Protein AF-A0A1T4P911-F1 (afdb_monomer_lite)

Structure (mmCIF, N/CA/C/O backbone):
data_AF-A0A1T4P911-F1
#
_entry.id   AF-A0A1T4P911-F1
#
loop_
_atom_site.group_PDB
_atom_site.id
_atom_site.type_symbol
_atom_site.label_atom_id
_atom_site.label_alt_id
_atom_site.label_comp_id
_atom_site.label_asym_id
_atom_site.label_entity_id
_atom_site.label_seq_id
_atom_site.pdbx_PDB_ins_code
_atom_site.Cartn_x
_atom_site.Cartn_y
_atom_site.Cartn_z
_atom_site.occupancy
_atom_site.B_iso_or_equiv
_atom_site.auth_seq_id
_atom_site.auth_comp_id
_atom_site.auth_asym_id
_atom_site.auth_atom_id
_atom_site.pdbx_PDB_model_num
ATOM 1 N N . MET A 1 1 ? 50.119 -52.108 -38.075 1.00 38.16 1 MET A N 1
ATOM 2 C CA . MET A 1 1 ? 49.302 -51.889 -36.857 1.00 38.16 1 MET A CA 1
ATOM 3 C C . MET A 1 1 ? 47.963 -51.337 -37.334 1.00 38.16 1 MET A C 1
ATOM 5 O O . MET A 1 1 ? 47.999 -50.336 -38.026 1.00 38.16 1 MET A O 1
ATOM 9 N N . ARG A 1 2 ? 46.874 -52.132 -37.335 1.00 28.39 2 ARG A N 1
ATOM 10 C CA . ARG A 1 2 ? 45.843 -52.206 -36.259 1.00 28.39 2 ARG A CA 1
ATOM 11 C C . ARG A 1 2 ? 45.200 -50.819 -36.033 1.00 28.39 2 ARG A C 1
ATOM 13 O O . ARG A 1 2 ? 45.960 -49.926 -35.707 1.00 28.39 2 ARG A O 1
ATOM 20 N N . HIS A 1 3 ? 43.900 -50.518 -36.140 1.00 29.06 3 HIS A N 1
ATOM 21 C CA . HIS A 1 3 ? 42.597 -51.220 -36.201 1.00 29.06 3 HIS A CA 1
ATOM 22 C C . HIS A 1 3 ? 41.537 -50.193 -36.708 1.00 29.06 3 HIS A C 1
ATOM 24 O O . HIS A 1 3 ? 41.735 -49.004 -36.495 1.00 29.06 3 HIS A O 1
ATOM 30 N N . ILE A 1 4 ? 40.565 -50.553 -37.562 1.00 38.41 4 ILE A N 1
ATOM 31 C CA . ILE A 1 4 ? 39.089 -50.653 -37.333 1.00 38.41 4 ILE A CA 1
ATOM 32 C C . ILE A 1 4 ? 38.466 -49.751 -36.233 1.00 38.41 4 ILE A C 1
ATOM 34 O O . ILE A 1 4 ? 38.991 -49.733 -35.129 1.00 38.41 4 ILE A O 1
ATOM 38 N N . PHE A 1 5 ? 37.307 -49.132 -36.565 1.00 32.91 5 PHE A N 1
ATOM 39 C CA . PHE A 1 5 ? 36.109 -48.682 -35.783 1.00 32.91 5 PHE A CA 1
ATOM 40 C C . PHE A 1 5 ? 35.721 -47.232 -36.154 1.00 32.91 5 PHE A C 1
ATOM 42 O O . PHE A 1 5 ? 36.605 -46.415 -36.360 1.00 32.91 5 PHE A O 1
ATOM 49 N N . SER A 1 6 ? 34.474 -46.753 -36.183 1.00 29.30 6 SER A N 1
ATOM 50 C CA . SER A 1 6 ? 33.092 -47.261 -36.268 1.00 29.30 6 SER A CA 1
ATOM 51 C C . SER A 1 6 ? 32.199 -46.011 -36.165 1.00 29.30 6 SER A C 1
ATOM 53 O O . SER A 1 6 ? 32.566 -45.057 -35.485 1.00 29.30 6 SER A O 1
ATOM 55 N N . SER A 1 7 ? 31.030 -46.033 -36.803 1.00 39.75 7 SER A N 1
ATOM 56 C CA . SER A 1 7 ? 29.963 -45.030 -36.713 1.00 39.75 7 SER A CA 1
ATOM 57 C C . SER A 1 7 ? 29.543 -44.643 -35.288 1.00 39.75 7 SER A C 1
ATOM 59 O O . SER A 1 7 ? 29.559 -45.475 -34.381 1.00 39.75 7 SER A O 1
ATOM 61 N N . GLY A 1 8 ? 29.011 -43.423 -35.167 1.00 30.84 8 GLY A N 1
ATOM 62 C CA . GLY A 1 8 ? 28.132 -42.945 -34.092 1.00 30.84 8 GLY A CA 1
ATOM 63 C C . GLY A 1 8 ? 28.415 -41.470 -33.777 1.00 30.84 8 GLY A C 1
ATOM 64 O O . GLY A 1 8 ? 29.566 -41.073 -33.799 1.00 30.84 8 GLY A O 1
ATOM 65 N N . ILE A 1 9 ? 27.475 -40.577 -33.473 1.00 37.81 9 ILE A N 1
ATOM 66 C CA . ILE A 1 9 ? 26.107 -40.742 -32.996 1.00 37.81 9 ILE A CA 1
ATOM 67 C C . ILE A 1 9 ? 25.474 -39.327 -32.973 1.00 37.81 9 ILE A C 1
ATOM 69 O O . ILE A 1 9 ? 26.102 -38.377 -32.525 1.00 37.81 9 ILE A O 1
ATOM 73 N N . ILE A 1 10 ? 24.240 -39.246 -33.476 1.00 38.22 10 ILE A N 1
ATOM 74 C CA . ILE A 1 10 ? 23.075 -38.523 -32.930 1.00 38.22 10 ILE A CA 1
ATOM 75 C C . ILE A 1 10 ? 23.064 -36.980 -32.897 1.00 38.22 10 ILE A C 1
ATOM 77 O O . ILE A 1 10 ? 23.858 -36.296 -32.263 1.00 38.22 10 ILE A O 1
ATOM 81 N N . ALA A 1 11 ? 22.011 -36.483 -33.551 1.00 42.22 11 ALA A N 1
ATOM 82 C CA . ALA A 1 11 ? 21.439 -35.153 -33.483 1.00 42.22 11 ALA A CA 1
ATOM 83 C C . ALA A 1 11 ? 21.238 -34.631 -32.052 1.00 42.22 11 ALA A C 1
ATOM 85 O O . ALA A 1 11 ? 20.727 -35.326 -31.181 1.00 42.22 11 ALA A O 1
ATOM 86 N N . GLY A 1 12 ? 21.524 -33.349 -31.862 1.00 34.78 12 GLY A N 1
ATOM 87 C CA . GLY A 1 12 ? 21.142 -32.606 -30.671 1.00 34.78 12 GLY A CA 1
ATOM 88 C C . GLY A 1 12 ? 20.981 -31.137 -31.018 1.00 34.78 12 GLY A C 1
ATOM 89 O O . GLY A 1 12 ? 21.816 -30.323 -30.643 1.00 34.78 12 GLY A O 1
ATOM 90 N N . LEU A 1 13 ? 19.929 -30.798 -31.771 1.00 39.28 13 LEU A N 1
ATOM 91 C CA . LEU A 1 13 ? 19.433 -29.426 -31.820 1.00 39.28 13 LEU A CA 1
ATOM 92 C C . LEU A 1 13 ? 18.887 -29.133 -30.419 1.00 39.28 13 LEU A C 1
ATOM 94 O O . LEU A 1 13 ? 17.757 -29.494 -30.096 1.00 39.28 13 LEU A O 1
ATOM 98 N N . ALA A 1 14 ? 19.734 -28.575 -29.555 1.00 34.53 14 ALA A N 1
ATOM 99 C CA . ALA A 1 14 ? 19.319 -28.090 -28.254 1.00 34.53 14 ALA A CA 1
ATOM 100 C C . ALA A 1 14 ? 18.420 -26.874 -28.488 1.00 34.53 14 ALA A C 1
ATOM 102 O O . ALA A 1 14 ? 18.883 -25.741 -28.596 1.00 34.53 14 ALA A O 1
ATOM 103 N N . LEU A 1 15 ? 17.118 -27.128 -28.613 1.00 35.69 15 LEU A N 1
ATOM 104 C CA . LEU A 1 15 ? 16.104 -26.116 -28.394 1.00 35.69 15 LEU A CA 1
ATOM 105 C C . LEU A 1 15 ? 16.240 -25.728 -26.913 1.00 35.69 15 LEU A C 1
ATOM 107 O O . LEU A 1 15 ? 15.706 -26.410 -26.040 1.00 35.69 15 LEU A O 1
ATOM 111 N N . LEU A 1 16 ? 17.031 -24.693 -26.610 1.00 35.66 16 LEU A N 1
ATOM 112 C CA . LEU A 1 16 ? 16.980 -24.053 -25.300 1.00 35.66 16 LEU A CA 1
ATOM 113 C C . LEU A 1 16 ? 15.623 -23.358 -25.206 1.00 35.66 16 LEU A C 1
ATOM 115 O O . LEU A 1 16 ? 15.461 -22.184 -25.524 1.00 35.66 16 LEU A O 1
ATOM 119 N N . SER A 1 17 ? 14.615 -24.114 -24.793 1.00 35.62 17 SER A N 1
ATOM 120 C CA . SER A 1 17 ? 13.391 -23.558 -24.250 1.00 35.62 17 SER A CA 1
ATOM 121 C C . SER A 1 17 ? 13.746 -22.910 -22.914 1.00 35.62 17 SER A C 1
ATOM 123 O O . SER A 1 17 ? 13.741 -23.564 -21.871 1.00 35.62 17 SER A O 1
ATOM 125 N N . PHE A 1 18 ? 14.090 -21.623 -22.958 1.00 37.41 18 PHE A N 1
ATOM 126 C CA . PHE A 1 18 ? 14.071 -20.764 -21.784 1.00 37.41 18 PHE A CA 1
ATOM 127 C C . PHE A 1 18 ? 12.611 -20.595 -21.376 1.00 37.41 18 PHE A C 1
ATOM 129 O O . PHE A 1 18 ? 11.913 -19.704 -21.848 1.00 37.41 18 PHE A O 1
ATOM 136 N N . VAL A 1 19 ? 12.128 -21.474 -20.503 1.00 34.94 19 VAL A N 1
ATOM 137 C CA . VAL A 1 19 ? 10.998 -21.119 -19.647 1.00 34.94 19 VAL A CA 1
ATOM 138 C C . VAL A 1 19 ? 11.607 -20.374 -18.469 1.00 34.94 19 VAL A C 1
ATOM 140 O O . VAL A 1 19 ? 11.765 -20.917 -17.379 1.00 34.94 19 VAL A O 1
ATOM 143 N N . THR A 1 20 ? 12.042 -19.137 -18.707 1.00 41.03 20 THR A N 1
ATOM 144 C CA . THR A 1 20 ? 12.203 -18.197 -17.606 1.00 41.03 20 THR A CA 1
ATOM 145 C C . THR A 1 20 ? 10.801 -17.951 -17.074 1.00 41.03 20 THR A C 1
ATOM 147 O O . THR A 1 20 ? 9.903 -17.542 -17.811 1.00 41.03 20 THR A O 1
ATOM 150 N N . ALA A 1 21 ? 10.584 -18.264 -15.798 1.00 36.66 21 ALA A N 1
ATOM 151 C CA . ALA A 1 21 ? 9.431 -17.734 -15.097 1.00 36.66 21 ALA A CA 1
ATOM 152 C C . ALA A 1 21 ? 9.490 -16.214 -15.281 1.00 36.66 21 ALA A C 1
ATOM 154 O O . ALA A 1 21 ? 10.446 -15.578 -14.841 1.00 36.66 21 ALA A O 1
ATOM 155 N N . ALA A 1 22 ? 8.534 -15.649 -16.017 1.00 38.69 22 ALA A N 1
ATOM 156 C CA . ALA A 1 22 ? 8.417 -14.210 -16.122 1.00 38.69 22 ALA A CA 1
ATOM 157 C C . ALA A 1 22 ? 8.136 -13.703 -14.706 1.00 38.69 22 ALA A C 1
ATOM 159 O O . ALA A 1 22 ? 7.030 -13.878 -14.189 1.00 38.69 22 ALA A O 1
ATOM 160 N N . LEU A 1 23 ? 9.143 -13.116 -14.054 1.00 47.84 23 LEU A N 1
ATOM 161 C CA . LEU A 1 23 ? 8.863 -12.173 -12.983 1.00 47.84 23 LEU A CA 1
ATOM 162 C C . LEU A 1 23 ? 7.906 -11.150 -13.590 1.00 47.84 23 LEU A C 1
ATOM 164 O O . LEU A 1 23 ? 8.140 -10.664 -14.699 1.00 47.84 23 LEU A O 1
ATOM 168 N N . ALA A 1 24 ? 6.773 -10.927 -12.926 1.00 61.16 24 ALA A N 1
ATOM 169 C CA . ALA A 1 24 ? 5.732 -10.063 -13.449 1.00 61.16 24 ALA A CA 1
ATOM 170 C C . ALA A 1 24 ? 6.345 -8.695 -13.778 1.00 61.16 24 ALA A C 1
ATOM 172 O O . ALA A 1 24 ? 6.829 -8.004 -12.881 1.00 61.16 24 ALA A O 1
ATOM 173 N N . SER A 1 25 ? 6.347 -8.332 -15.063 1.00 83.25 25 SER A N 1
ATOM 174 C CA . SER A 1 25 ? 6.718 -6.988 -15.492 1.00 83.25 25 SER A CA 1
ATOM 175 C C . SER A 1 25 ? 5.856 -5.983 -14.742 1.00 83.25 25 SER A C 1
ATOM 177 O O . SER A 1 25 ? 4.637 -6.146 -14.651 1.00 83.25 25 SER A O 1
ATOM 179 N N . ASN A 1 26 ? 6.480 -4.932 -14.221 1.00 92.25 26 ASN A N 1
ATOM 180 C CA . ASN A 1 26 ? 5.761 -3.812 -13.626 1.00 92.25 26 ASN A CA 1
ATOM 181 C C . ASN A 1 26 ? 5.583 -2.656 -14.617 1.00 92.25 26 ASN A C 1
ATOM 183 O O . ASN A 1 26 ? 5.348 -1.532 -14.196 1.00 92.25 26 ASN A O 1
ATOM 187 N N . ILE A 1 27 ? 5.665 -2.908 -15.924 1.00 95.62 27 ILE A N 1
ATOM 188 C CA . ILE A 1 27 ? 5.350 -1.920 -16.957 1.00 95.62 27 ILE A CA 1
ATOM 189 C C . ILE A 1 27 ? 3.854 -1.970 -17.296 1.00 95.62 27 ILE A C 1
ATOM 191 O O . ILE A 1 27 ? 3.228 -3.028 -17.356 1.00 95.62 27 ILE A O 1
ATOM 195 N N . SER A 1 28 ? 3.264 -0.798 -17.516 1.00 94.69 28 SER A N 1
ATOM 196 C CA . SER A 1 28 ? 1.857 -0.613 -17.851 1.00 94.69 28 SER A CA 1
ATOM 197 C C . SER A 1 28 ? 1.492 -1.357 -19.134 1.00 94.69 28 SER A C 1
ATOM 199 O O . SER A 1 28 ? 2.133 -1.194 -20.162 1.00 94.69 28 SER A O 1
ATOM 201 N N . SER A 1 29 ? 0.404 -2.127 -19.120 1.00 92.81 29 SER A N 1
ATOM 202 C CA . SER A 1 29 ? -0.039 -2.885 -20.300 1.00 92.81 29 SER A CA 1
ATOM 203 C C . SER A 1 29 ? -0.485 -2.007 -21.480 1.00 92.81 29 SER A C 1
ATOM 205 O O . SER A 1 29 ? -0.521 -2.503 -22.614 1.00 92.81 29 SER A O 1
ATOM 207 N N . THR A 1 30 ? -0.804 -0.734 -21.219 1.00 93.38 30 THR A N 1
ATOM 208 C CA . THR A 1 30 ? -1.221 0.277 -22.203 1.00 93.38 30 THR A CA 1
ATOM 209 C C . THR A 1 30 ? -0.081 1.212 -22.607 1.00 93.38 30 THR A C 1
ATOM 211 O O . THR A 1 30 ? 0.006 1.584 -23.770 1.00 93.38 30 THR A O 1
ATOM 214 N N . GLU A 1 31 ? 0.817 1.552 -21.680 1.00 96.38 31 GLU A N 1
ATOM 215 C CA . GLU A 1 31 ? 1.985 2.409 -21.923 1.00 96.38 31 GLU A CA 1
ATOM 216 C C . GLU A 1 31 ? 3.271 1.617 -21.710 1.00 96.38 31 GLU A C 1
ATOM 218 O O . GLU A 1 31 ? 3.898 1.640 -20.651 1.00 96.38 31 GLU A O 1
ATOM 223 N N . LYS A 1 32 ? 3.626 0.873 -22.757 1.00 96.94 32 LYS A N 1
ATOM 224 C CA . LYS A 1 32 ? 4.760 -0.059 -22.808 1.00 96.94 32 LYS A CA 1
ATOM 225 C C . LYS A 1 32 ? 5.633 0.102 -24.042 1.00 96.94 32 LYS A C 1
ATOM 227 O O . LYS A 1 32 ? 6.544 -0.697 -24.229 1.00 96.94 32 LYS A O 1
ATOM 232 N N . TYR A 1 33 ? 5.324 1.048 -24.921 1.00 97.62 33 TYR A N 1
ATOM 233 C CA . TYR A 1 33 ? 5.999 1.149 -26.208 1.00 97.62 33 TYR A CA 1
ATOM 234 C C . TYR A 1 33 ? 6.981 2.312 -26.205 1.00 97.62 33 TYR A C 1
ATOM 236 O O . TYR A 1 33 ? 6.601 3.449 -25.945 1.00 97.62 33 TYR A O 1
ATOM 244 N N . ALA A 1 34 ? 8.229 1.996 -26.530 1.00 97.81 34 ALA A N 1
ATOM 245 C CA . ALA A 1 34 ? 9.256 2.941 -26.935 1.00 97.81 34 ALA A CA 1
ATOM 246 C C . ALA A 1 34 ? 9.436 2.871 -28.458 1.00 97.81 34 ALA A C 1
ATOM 248 O O . ALA A 1 34 ? 8.991 1.917 -29.108 1.00 97.81 34 ALA A O 1
ATOM 249 N N . TRP A 1 35 ? 10.113 3.862 -29.025 1.00 97.25 35 TRP A N 1
ATOM 250 C CA . TRP A 1 35 ? 10.333 3.958 -30.465 1.00 97.25 35 TRP A CA 1
ATOM 251 C C . TRP A 1 35 ? 11.812 4.107 -30.801 1.00 97.25 35 TRP A C 1
ATOM 253 O O . TRP A 1 35 ? 12.549 4.796 -30.104 1.00 97.25 35 TRP A O 1
ATOM 263 N N . SER A 1 36 ? 12.232 3.501 -31.903 1.00 95.25 36 SER A N 1
ATOM 264 C CA . SER A 1 36 ? 13.493 3.800 -32.572 1.00 95.25 36 SER A CA 1
ATOM 265 C C . SER A 1 36 ? 13.228 4.088 -34.042 1.00 95.25 36 SER A C 1
ATOM 267 O O . SER A 1 36 ? 12.474 3.371 -34.697 1.00 95.25 36 SER A O 1
ATOM 269 N N . GLU A 1 37 ? 13.886 5.107 -34.590 1.00 89.06 37 GLU A N 1
ATOM 270 C CA . GLU A 1 37 ? 13.744 5.462 -36.008 1.00 89.06 37 GLU A CA 1
ATOM 271 C C . GLU A 1 37 ? 14.261 4.372 -36.956 1.00 89.06 37 GLU A C 1
ATOM 273 O O . GLU A 1 37 ? 13.796 4.275 -38.089 1.00 89.06 37 GLU A O 1
ATOM 278 N N . THR A 1 38 ? 15.198 3.536 -36.501 1.00 89.88 38 THR A N 1
ATOM 279 C CA . THR A 1 38 ? 15.791 2.473 -37.329 1.00 89.88 38 THR A CA 1
ATOM 280 C C . THR A 1 38 ? 15.149 1.109 -37.089 1.00 89.88 38 THR A C 1
ATOM 282 O O . THR A 1 38 ? 15.109 0.281 -37.995 1.00 89.88 38 THR A O 1
ATOM 285 N N . SER A 1 39 ? 14.653 0.869 -35.871 1.00 88.88 39 SER A N 1
ATOM 286 C CA . SER A 1 39 ? 14.203 -0.453 -35.414 1.00 88.88 39 SER A CA 1
ATOM 287 C C . SER A 1 39 ? 12.697 -0.513 -35.128 1.00 88.88 39 SER A C 1
ATOM 289 O O . SER A 1 39 ? 12.144 -1.593 -34.918 1.00 88.88 39 SER A O 1
ATOM 291 N N . GLY A 1 40 ? 12.009 0.628 -35.174 1.00 94.25 40 GLY A N 1
ATOM 292 C CA . GLY A 1 40 ? 10.571 0.742 -34.980 1.00 94.25 40 GLY A CA 1
ATOM 293 C C . GLY A 1 40 ? 10.142 0.591 -33.522 1.00 94.25 40 GLY A C 1
ATOM 294 O O . GLY A 1 40 ? 10.817 1.049 -32.597 1.00 94.25 40 GLY A O 1
ATOM 295 N N . TRP A 1 41 ? 8.982 -0.035 -33.317 1.00 96.56 41 TRP A N 1
ATOM 296 C CA . TRP A 1 41 ? 8.382 -0.206 -31.996 1.00 96.56 41 TRP A CA 1
ATOM 297 C C . TRP A 1 41 ? 9.145 -1.216 -31.138 1.00 96.56 41 TRP A C 1
ATOM 299 O O . TRP A 1 41 ? 9.495 -2.311 -31.587 1.00 96.56 41 TRP A O 1
ATOM 309 N N . ILE A 1 42 ? 9.337 -0.855 -29.871 1.00 97.62 42 ILE A N 1
ATOM 310 C CA . ILE A 1 42 ? 9.952 -1.694 -28.845 1.00 97.62 42 ILE A CA 1
ATOM 311 C C . ILE A 1 42 ? 8.969 -1.811 -27.683 1.00 97.62 42 ILE A C 1
ATOM 313 O O . ILE A 1 42 ? 8.596 -0.820 -27.061 1.00 97.62 42 ILE A O 1
ATOM 317 N N . ASN A 1 43 ? 8.528 -3.031 -27.401 1.00 97.38 43 ASN A N 1
ATOM 318 C CA . ASN A 1 43 ? 7.585 -3.367 -26.349 1.00 97.38 43 ASN A CA 1
ATOM 319 C C . ASN A 1 43 ? 8.326 -3.735 -25.056 1.00 97.38 43 ASN A C 1
ATOM 321 O O . ASN A 1 43 ? 9.016 -4.749 -25.008 1.00 97.38 43 ASN A O 1
ATOM 325 N N . PHE A 1 44 ? 8.141 -2.954 -23.997 1.00 97.69 44 PHE A N 1
ATOM 326 C CA . PHE A 1 44 ? 8.709 -3.178 -22.664 1.00 97.69 44 PHE A CA 1
ATOM 327 C C . PHE A 1 44 ? 7.869 -4.132 -21.794 1.00 97.69 44 PHE A C 1
ATOM 329 O O . PHE A 1 44 ? 8.344 -4.582 -20.754 1.00 97.69 44 PHE A O 1
ATOM 336 N N . ALA A 1 45 ? 6.650 -4.480 -22.220 1.00 96.12 45 ALA A N 1
ATOM 337 C CA . ALA A 1 45 ? 5.789 -5.483 -21.582 1.00 96.12 45 ALA A CA 1
ATOM 338 C C . ALA A 1 45 ? 5.201 -6.477 -22.614 1.00 96.12 45 ALA A C 1
ATOM 340 O O . ALA A 1 45 ? 3.980 -6.512 -22.834 1.00 96.12 45 ALA A O 1
ATOM 341 N N . PRO A 1 46 ? 6.042 -7.262 -23.318 1.00 94.69 46 PRO A N 1
ATOM 342 C CA . PRO A 1 46 ? 5.593 -8.369 -24.151 1.00 94.69 46 PRO A CA 1
ATOM 343 C C . PRO A 1 46 ? 5.045 -9.516 -23.291 1.00 94.69 46 PRO A C 1
ATOM 345 O O . PRO A 1 46 ? 5.408 -9.676 -22.131 1.00 94.69 46 PRO A O 1
ATOM 348 N N . SER A 1 47 ? 4.189 -10.357 -23.872 1.00 87.81 47 SER A N 1
ATOM 349 C CA . SER A 1 47 ? 3.522 -11.462 -23.161 1.00 87.81 47 SER A CA 1
ATOM 350 C C . SER A 1 47 ? 4.461 -12.569 -22.671 1.00 87.81 47 SER A C 1
ATOM 352 O O . SER A 1 47 ? 4.096 -13.317 -21.770 1.00 87.81 47 SER A O 1
ATOM 354 N N . SER A 1 48 ? 5.642 -12.706 -23.277 1.00 82.50 48 SER A N 1
ATOM 355 C CA . SER A 1 48 ? 6.617 -13.771 -22.989 1.00 82.50 48 SER A CA 1
ATOM 356 C C . SER A 1 48 ? 7.912 -13.222 -22.384 1.00 82.50 48 SER A C 1
ATOM 358 O O . SER A 1 48 ? 8.998 -13.699 -22.690 1.00 82.50 48 SER A O 1
ATOM 360 N N . GLY A 1 49 ? 7.798 -12.189 -21.550 1.00 81.69 49 GLY A N 1
ATOM 361 C CA . GLY A 1 49 ? 8.922 -11.520 -20.909 1.00 81.69 49 GLY A CA 1
ATOM 362 C C . GLY A 1 49 ? 8.453 -10.245 -20.221 1.00 81.69 49 GLY A C 1
ATOM 363 O O . GLY A 1 49 ? 7.405 -10.231 -19.579 1.00 81.69 49 GLY A O 1
ATOM 364 N N . GLY A 1 50 ? 9.220 -9.174 -20.396 1.00 92.69 50 GLY A N 1
ATOM 365 C CA . GLY A 1 50 ? 8.910 -7.856 -19.864 1.00 92.69 50 GLY A CA 1
ATOM 366 C C . GLY A 1 50 ? 9.968 -7.327 -18.930 1.00 92.69 50 GLY A C 1
ATOM 367 O O . GLY A 1 50 ? 10.814 -8.058 -18.418 1.00 92.69 50 GLY A O 1
ATOM 368 N N . VAL A 1 51 ? 9.943 -6.010 -18.803 1.00 96.12 51 VAL A N 1
ATOM 369 C CA . VAL A 1 51 ? 10.883 -5.254 -17.993 1.00 96.12 51 VAL A CA 1
ATOM 370 C C . VAL A 1 51 ? 10.310 -5.105 -16.596 1.00 96.12 51 VAL A C 1
ATOM 372 O O . VAL A 1 51 ? 9.117 -4.834 -16.433 1.00 96.12 51 VAL A O 1
ATOM 375 N N . THR A 1 52 ? 11.164 -5.254 -15.595 1.00 93.88 52 THR A N 1
ATOM 376 C CA . THR A 1 52 ? 10.829 -4.929 -14.212 1.00 93.88 52 THR A CA 1
ATOM 377 C C . THR A 1 52 ? 11.781 -3.854 -13.733 1.00 93.88 52 THR A C 1
ATOM 379 O O . THR A 1 52 ? 12.998 -4.027 -13.783 1.00 93.88 52 THR A O 1
ATOM 382 N N . LEU A 1 53 ? 11.219 -2.735 -13.283 1.00 93.69 53 LEU A N 1
ATOM 383 C CA . LEU A 1 53 ? 11.968 -1.702 -12.594 1.00 93.69 53 LEU A CA 1
ATOM 384 C C . LEU A 1 53 ? 12.033 -2.017 -11.099 1.00 93.69 53 LEU A C 1
ATOM 386 O O . LEU A 1 53 ? 11.002 -2.036 -10.426 1.00 93.69 53 LEU A O 1
ATOM 390 N N . TYR A 1 54 ? 13.241 -2.195 -10.583 1.00 91.69 54 TYR A N 1
ATOM 391 C CA . TYR A 1 54 ? 13.525 -2.258 -9.156 1.00 91.69 54 TYR A CA 1
ATOM 392 C C . TYR A 1 54 ? 13.947 -0.889 -8.625 1.00 91.69 54 TYR A C 1
ATOM 394 O O . TYR A 1 54 ? 14.066 0.100 -9.349 1.00 91.69 54 TYR A O 1
ATOM 402 N N . VAL A 1 55 ? 14.166 -0.835 -7.313 1.00 88.94 55 VAL A N 1
ATOM 403 C CA . VAL A 1 55 ? 14.610 0.375 -6.618 1.00 88.94 55 VAL A CA 1
ATOM 404 C C . VAL A 1 55 ? 15.909 0.930 -7.216 1.00 88.94 55 VAL A C 1
ATOM 406 O O . VAL A 1 55 ? 16.041 2.145 -7.341 1.00 88.94 55 VAL A O 1
ATOM 409 N N . ASP A 1 56 ? 16.826 0.060 -7.620 1.00 93.38 56 ASP A N 1
ATOM 410 C CA . ASP A 1 56 ? 18.211 0.378 -7.979 1.00 93.38 56 ASP A CA 1
ATOM 411 C C . ASP A 1 56 ? 18.622 -0.078 -9.388 1.00 93.38 56 ASP A C 1
ATOM 413 O O . ASP A 1 56 ? 19.675 0.336 -9.876 1.00 93.38 56 ASP A O 1
ATOM 417 N N . HIS A 1 57 ? 17.807 -0.878 -10.081 1.00 95.75 57 HIS A N 1
ATOM 418 C CA . HIS A 1 57 ? 18.143 -1.393 -11.409 1.00 95.75 57 HIS A CA 1
ATOM 419 C C . HIS A 1 57 ? 16.922 -1.868 -12.210 1.00 95.75 57 HIS A C 1
ATOM 421 O O . HIS A 1 57 ? 15.794 -1.887 -11.716 1.00 95.75 57 HIS A O 1
ATOM 427 N N . LEU A 1 58 ? 17.146 -2.236 -13.473 1.00 96.44 58 LEU A N 1
ATOM 428 C CA . LEU A 1 58 ? 16.166 -2.920 -14.314 1.00 96.44 58 LEU A CA 1
ATOM 429 C C . LEU A 1 58 ? 16.589 -4.372 -14.552 1.00 96.44 58 LEU A C 1
ATOM 431 O O . LEU A 1 58 ? 17.772 -4.686 -14.707 1.00 96.44 58 LEU A O 1
ATOM 435 N N . GLU A 1 59 ? 15.592 -5.238 -14.679 1.00 95.69 59 GLU A N 1
ATOM 436 C CA . GLU A 1 59 ? 15.753 -6.611 -15.152 1.00 95.69 59 GLU A CA 1
ATOM 437 C C . GLU A 1 59 ? 14.767 -6.923 -16.278 1.00 95.69 59 GLU A C 1
ATOM 439 O O . GLU A 1 59 ? 13.838 -6.162 -16.569 1.00 95.69 59 GLU A O 1
ATOM 444 N N . GLY A 1 60 ? 14.955 -8.094 -16.883 1.00 95.56 60 GLY A N 1
ATOM 445 C CA . GLY A 1 60 ? 14.025 -8.657 -17.848 1.00 95.56 60 GLY A CA 1
ATOM 446 C C . GLY A 1 60 ? 14.332 -8.259 -19.286 1.00 95.56 60 GLY A C 1
ATOM 447 O O . GLY A 1 60 ? 15.483 -7.983 -19.644 1.00 95.56 60 GLY A O 1
ATOM 448 N N . PHE A 1 61 ? 13.298 -8.307 -20.128 1.00 95.56 61 PHE A N 1
ATOM 449 C CA . PHE A 1 61 ? 13.451 -8.230 -21.578 1.00 95.56 61 PHE A CA 1
ATOM 450 C C . PHE A 1 61 ? 12.370 -7.372 -22.235 1.00 95.56 61 PHE A C 1
ATOM 452 O O . PHE A 1 61 ? 11.177 -7.602 -22.031 1.00 95.56 61 PHE A O 1
ATOM 459 N N . ALA A 1 62 ? 12.794 -6.441 -23.085 1.00 97.06 62 ALA A N 1
ATOM 460 C CA . ALA A 1 62 ? 11.935 -5.779 -24.059 1.00 97.06 62 ALA A CA 1
ATOM 461 C C . ALA A 1 62 ? 12.015 -6.504 -25.414 1.00 97.06 62 ALA A C 1
ATOM 463 O O . ALA A 1 62 ? 12.990 -7.197 -25.707 1.00 97.06 62 ALA A O 1
ATOM 464 N N . TRP A 1 63 ? 10.988 -6.354 -26.244 1.00 96.88 63 TRP A N 1
ATOM 465 C CA . TRP A 1 63 ? 10.871 -7.023 -27.539 1.00 96.88 63 TRP A CA 1
ATOM 466 C C . TRP A 1 63 ? 10.702 -6.022 -28.674 1.00 96.88 63 TRP A C 1
ATOM 468 O O . TRP A 1 63 ? 9.893 -5.104 -28.571 1.00 96.88 63 TRP A O 1
ATOM 478 N N . SER A 1 64 ? 11.393 -6.245 -29.784 1.00 95.88 64 SER A N 1
ATOM 479 C CA . SER A 1 64 ? 11.126 -5.575 -31.052 1.00 95.88 64 SER A CA 1
ATOM 480 C C . SER A 1 64 ? 11.072 -6.595 -32.178 1.00 95.88 64 SER A C 1
ATOM 482 O O . SER A 1 64 ? 11.926 -7.473 -32.266 1.00 95.88 64 SER A O 1
ATOM 484 N N . GLU A 1 65 ? 10.108 -6.438 -33.081 1.00 94.50 65 GLU A N 1
ATOM 485 C CA . GLU A 1 65 ? 9.977 -7.295 -34.266 1.00 94.50 65 GLU A CA 1
ATOM 486 C C . GLU A 1 65 ? 11.192 -7.194 -35.206 1.00 94.50 65 GLU A C 1
ATOM 488 O O . GLU A 1 65 ? 11.497 -8.140 -35.927 1.00 94.50 65 GLU A O 1
ATOM 493 N N . SER A 1 66 ? 11.902 -6.060 -35.200 1.00 93.19 66 SER A N 1
ATOM 494 C CA . SER A 1 66 ? 12.994 -5.793 -36.146 1.00 93.19 66 SER A CA 1
ATOM 495 C C . SER A 1 66 ? 14.355 -6.298 -35.663 1.00 93.19 66 SER A C 1
ATOM 497 O O . SER A 1 66 ? 15.225 -6.594 -36.477 1.00 93.19 66 SER A O 1
ATOM 499 N N . ILE A 1 67 ? 14.561 -6.356 -34.343 1.00 93.31 67 ILE A N 1
ATOM 500 C CA . ILE A 1 67 ? 15.880 -6.611 -33.729 1.00 93.31 67 ILE A CA 1
ATOM 501 C C . ILE A 1 67 ? 15.849 -7.692 -32.640 1.00 93.31 67 ILE A C 1
ATOM 503 O O . ILE A 1 67 ? 16.891 -8.045 -32.083 1.00 93.31 67 ILE A O 1
ATOM 507 N N . GLY A 1 68 ? 14.670 -8.245 -32.357 1.00 94.75 68 GLY A N 1
ATOM 508 C CA . GLY A 1 68 ? 14.460 -9.304 -31.382 1.00 94.75 68 GLY A CA 1
ATOM 509 C C . GLY A 1 68 ? 14.475 -8.813 -29.936 1.00 94.75 68 GLY A C 1
ATOM 510 O O . GLY A 1 68 ? 14.012 -7.715 -29.610 1.00 94.75 68 GLY A O 1
ATOM 511 N N . TRP A 1 69 ? 14.983 -9.668 -29.048 1.00 96.31 69 TRP A N 1
ATOM 512 C CA . TRP A 1 69 ? 15.033 -9.406 -27.614 1.00 96.31 69 TRP A CA 1
ATOM 513 C C . TRP A 1 69 ? 16.105 -8.376 -27.254 1.00 96.31 69 TRP A C 1
ATOM 515 O O . TRP A 1 69 ? 17.240 -8.424 -27.732 1.00 96.31 69 TRP A O 1
ATOM 525 N N . ILE A 1 70 ? 15.737 -7.481 -26.343 1.00 97.50 70 ILE A N 1
ATOM 526 C CA . ILE A 1 70 ? 16.629 -6.545 -25.669 1.00 97.50 70 ILE A CA 1
ATOM 527 C C . ILE A 1 70 ? 16.624 -6.923 -24.191 1.00 97.50 70 ILE A C 1
ATOM 529 O O . ILE A 1 70 ? 15.591 -6.818 -23.536 1.00 97.50 70 ILE A O 1
ATOM 533 N N . LYS A 1 71 ? 17.760 -7.366 -23.659 1.00 97.06 71 LYS A N 1
ATOM 534 C CA . LYS A 1 71 ? 17.932 -7.713 -22.246 1.00 97.06 71 LYS A CA 1
ATOM 535 C C . LYS A 1 71 ? 18.409 -6.491 -21.462 1.00 97.06 71 LYS A C 1
ATOM 537 O O . LYS A 1 71 ? 19.349 -5.822 -21.886 1.00 97.06 71 LYS A O 1
ATOM 542 N N . LEU A 1 72 ? 17.773 -6.207 -20.326 1.00 97.25 72 LEU A N 1
ATOM 543 C CA . LEU A 1 72 ? 18.004 -4.975 -19.553 1.00 97.25 72 LEU A CA 1
ATOM 544 C C . LEU A 1 72 ? 19.135 -5.101 -18.517 1.00 97.25 72 LEU A C 1
ATOM 546 O O . LEU A 1 72 ? 19.561 -4.099 -17.949 1.00 97.25 72 LEU A O 1
ATOM 550 N N . GLY A 1 73 ? 19.663 -6.307 -18.318 1.00 96.75 73 GLY A N 1
ATOM 551 C CA . GLY A 1 73 ? 20.859 -6.547 -17.518 1.00 96.75 73 GLY A CA 1
ATOM 552 C C . GLY A 1 73 ? 21.189 -8.026 -17.364 1.00 96.75 73 GLY A C 1
ATOM 553 O O . GLY A 1 73 ? 20.430 -8.901 -17.788 1.00 96.75 73 GLY A O 1
ATOM 554 N N . SER A 1 74 ? 22.356 -8.331 -16.803 1.00 95.25 74 SER A N 1
ATOM 555 C CA . SER A 1 74 ? 22.812 -9.706 -16.602 1.00 95.25 74 SER A CA 1
ATOM 556 C C . SER A 1 74 ? 22.112 -10.412 -15.433 1.00 95.25 74 SER A C 1
ATOM 558 O O . SER A 1 74 ? 22.017 -11.640 -15.472 1.00 95.25 74 SER A O 1
ATOM 560 N N . HIS A 1 75 ? 21.576 -9.654 -14.472 1.00 93.50 75 HIS A N 1
ATOM 561 C CA . HIS A 1 75 ? 20.928 -10.122 -13.246 1.00 93.50 75 HIS A CA 1
ATOM 562 C C . HIS A 1 75 ? 19.426 -10.382 -13.457 1.00 93.50 75 HIS A C 1
ATOM 564 O O . HIS A 1 75 ? 18.782 -9.727 -14.282 1.00 93.50 75 HIS A O 1
ATOM 570 N N . THR A 1 76 ? 18.888 -11.390 -12.765 1.00 91.56 76 THR A N 1
ATOM 571 C CA . THR A 1 76 ? 17.496 -11.861 -12.931 1.00 91.56 76 THR A CA 1
ATOM 572 C C . THR A 1 76 ? 16.844 -12.351 -11.638 1.00 91.56 76 THR A C 1
ATOM 574 O O . THR A 1 76 ? 15.765 -12.944 -11.689 1.00 91.56 76 THR A O 1
ATOM 577 N N . ASP A 1 77 ? 17.509 -12.180 -10.498 1.00 90.94 77 ASP A N 1
ATOM 578 C CA . ASP A 1 77 ? 17.066 -12.760 -9.226 1.00 90.94 77 ASP A CA 1
ATOM 579 C C . ASP A 1 77 ? 16.223 -11.768 -8.402 1.00 90.94 77 ASP A C 1
ATOM 581 O O . ASP A 1 77 ? 15.711 -12.110 -7.332 1.00 90.94 77 ASP A O 1
ATOM 585 N N . GLY A 1 78 ? 16.043 -10.544 -8.912 1.00 88.94 78 GLY A N 1
ATOM 586 C CA . GLY A 1 78 ? 15.367 -9.446 -8.243 1.00 88.94 78 GLY A CA 1
ATOM 587 C C . GLY A 1 78 ? 16.071 -8.972 -6.972 1.00 88.94 78 GLY A C 1
ATOM 588 O O . GLY A 1 78 ? 17.243 -9.236 -6.722 1.00 88.94 78 GLY A O 1
ATOM 589 N N . GLY A 1 79 ? 15.341 -8.245 -6.125 1.00 86.38 79 GLY A N 1
ATOM 590 C CA . GLY A 1 79 ? 15.916 -7.669 -4.907 1.00 86.38 79 GLY A CA 1
ATOM 591 C C . GLY A 1 79 ? 16.796 -6.449 -5.190 1.00 86.38 79 GLY A C 1
ATOM 592 O O . GLY A 1 79 ? 16.607 -5.770 -6.194 1.00 86.38 79 GLY A O 1
ATOM 593 N N . SER A 1 80 ? 17.693 -6.122 -4.256 1.00 89.69 80 SER A N 1
ATOM 594 C CA . SER A 1 80 ? 18.608 -4.986 -4.414 1.00 89.69 80 SER A CA 1
ATOM 595 C C . SER A 1 80 ? 19.863 -5.428 -5.156 1.00 89.69 80 SER A C 1
ATOM 597 O O . SER A 1 80 ? 20.524 -6.382 -4.737 1.00 89.69 80 SER A O 1
ATOM 599 N N . PHE A 1 81 ? 20.188 -4.735 -6.242 1.00 93.19 81 PHE A N 1
ATOM 600 C CA . PHE A 1 81 ? 21.347 -5.022 -7.073 1.00 93.19 81 PHE A CA 1
ATOM 601 C C . PHE A 1 81 ? 21.844 -3.758 -7.780 1.00 93.19 81 PHE A C 1
ATOM 603 O O . PHE A 1 81 ? 21.063 -2.896 -8.176 1.00 93.19 81 PHE A O 1
ATOM 610 N N . ILE A 1 82 ? 23.162 -3.653 -7.960 1.00 96.19 82 ILE A N 1
ATOM 611 C CA . ILE A 1 82 ? 23.797 -2.578 -8.728 1.00 96.19 82 ILE A CA 1
ATOM 612 C C . ILE A 1 82 ? 24.771 -3.219 -9.715 1.00 96.19 82 ILE A C 1
ATOM 614 O O . ILE A 1 82 ? 25.726 -3.888 -9.319 1.00 96.19 82 ILE A O 1
ATOM 618 N N . TYR A 1 83 ? 24.558 -2.973 -11.005 1.00 97.56 83 TYR A N 1
ATOM 619 C CA . TYR A 1 83 ? 25.473 -3.366 -12.069 1.00 97.56 83 TYR A CA 1
ATOM 620 C C . TYR A 1 83 ? 26.738 -2.508 -12.009 1.00 97.56 83 TYR A C 1
ATOM 622 O O . TYR A 1 83 ? 26.679 -1.290 -12.192 1.00 97.56 83 TYR A O 1
ATOM 630 N N . ALA A 1 84 ? 27.900 -3.122 -11.800 1.00 96.88 84 ALA A N 1
ATOM 631 C CA . ALA A 1 84 ? 29.162 -2.387 -11.847 1.00 96.88 84 ALA A CA 1
ATOM 632 C C . ALA A 1 84 ? 29.499 -1.905 -13.273 1.00 96.88 84 ALA A C 1
ATOM 634 O O . ALA A 1 84 ? 30.197 -0.902 -13.417 1.00 96.88 84 ALA A O 1
ATOM 635 N N . ASN A 1 85 ? 28.936 -2.538 -14.314 1.00 96.69 85 ASN A N 1
ATOM 636 C CA . ASN A 1 85 ? 29.121 -2.178 -15.722 1.00 96.69 85 ASN A CA 1
ATOM 637 C C . ASN A 1 85 ? 30.607 -2.125 -16.135 1.00 96.69 85 ASN A C 1
ATOM 639 O O . ASN A 1 85 ? 31.029 -1.232 -16.872 1.00 96.69 85 ASN A O 1
ATOM 643 N N . THR A 1 86 ? 31.410 -3.085 -15.660 1.00 94.31 86 THR A N 1
ATOM 644 C CA . THR A 1 86 ? 32.858 -3.151 -15.934 1.00 94.31 86 THR A CA 1
ATOM 645 C C . THR A 1 86 ? 33.279 -4.315 -16.836 1.00 94.31 86 THR A C 1
ATOM 647 O O . THR A 1 86 ? 34.409 -4.336 -17.327 1.00 94.31 86 THR A O 1
ATOM 650 N N . SER A 1 87 ? 32.395 -5.282 -17.082 1.00 91.19 87 SER A N 1
ATOM 651 C CA . SER A 1 87 ? 32.664 -6.508 -17.835 1.00 91.19 87 SER A CA 1
ATOM 652 C C . SER A 1 87 ? 31.401 -7.075 -18.508 1.00 91.19 87 SER A C 1
ATOM 654 O O . SER A 1 87 ? 30.302 -6.529 -18.429 1.00 91.19 87 SER A O 1
ATOM 656 N N . ASN A 1 88 ? 31.546 -8.220 -19.177 1.00 87.25 88 ASN A N 1
ATOM 657 C CA . ASN A 1 88 ? 30.437 -8.942 -19.806 1.00 87.25 88 ASN A CA 1
ATOM 658 C C . ASN A 1 88 ? 29.599 -9.791 -18.826 1.00 87.25 88 ASN A C 1
ATOM 660 O O . ASN A 1 88 ? 28.627 -10.414 -19.255 1.00 87.25 88 ASN A O 1
ATOM 664 N N . ALA A 1 89 ? 29.945 -9.807 -17.537 1.00 88.88 89 ALA A N 1
ATOM 665 C CA . ALA A 1 89 ? 29.219 -10.545 -16.504 1.00 88.88 89 ALA A CA 1
ATOM 666 C C . ALA A 1 89 ? 28.342 -9.644 -15.607 1.00 88.88 89 ALA A C 1
ATOM 668 O O . ALA A 1 89 ? 27.407 -10.132 -14.977 1.00 88.88 89 ALA A O 1
ATOM 669 N N . ASP A 1 90 ? 28.601 -8.336 -15.564 1.00 93.56 90 ASP A N 1
ATOM 670 C CA . ASP A 1 90 ? 28.056 -7.369 -14.592 1.00 93.56 90 ASP A CA 1
ATOM 671 C C . ASP A 1 90 ? 27.444 -6.127 -15.267 1.00 93.56 90 ASP A C 1
ATOM 673 O O . ASP A 1 90 ? 27.470 -5.027 -14.711 1.00 93.56 90 ASP A O 1
ATOM 677 N N . TRP A 1 91 ? 26.925 -6.289 -16.482 1.00 97.12 91 TRP A N 1
ATOM 678 C CA . TRP A 1 91 ? 26.303 -5.222 -17.263 1.00 97.12 91 TRP A CA 1
ATOM 679 C C . TRP A 1 91 ? 24.799 -5.138 -17.018 1.00 97.12 91 TRP A C 1
ATOM 681 O O . TRP A 1 91 ? 24.130 -6.150 -16.808 1.00 97.12 91 TRP A O 1
ATOM 691 N N . GLY A 1 92 ? 24.253 -3.933 -17.117 1.00 98.12 92 GLY A N 1
ATOM 692 C CA . GLY A 1 92 ? 22.817 -3.704 -17.038 1.00 98.12 92 GLY A CA 1
ATOM 693 C C . GLY A 1 92 ? 22.461 -2.247 -16.806 1.00 98.12 92 GLY A C 1
ATOM 694 O O . GLY A 1 92 ? 23.335 -1.386 -16.647 1.00 98.12 92 GLY A O 1
ATOM 695 N N . VAL A 1 93 ? 21.159 -1.972 -16.787 1.00 98.38 93 VAL A N 1
ATOM 696 C CA . VAL A 1 93 ? 20.632 -0.630 -16.547 1.00 98.38 93 VAL A CA 1
ATOM 697 C C . VAL A 1 93 ? 20.423 -0.416 -15.048 1.00 98.38 93 VAL A C 1
ATOM 699 O O . VAL A 1 93 ? 19.585 -1.067 -14.427 1.00 98.38 93 VAL A O 1
ATOM 702 N N . ASN A 1 94 ? 21.179 0.515 -14.470 1.00 98.06 94 ASN A N 1
ATOM 703 C CA . ASN A 1 94 ? 21.030 0.962 -13.086 1.00 98.06 94 ASN A CA 1
ATOM 704 C C . ASN A 1 94 ? 20.058 2.136 -12.988 1.00 98.06 94 ASN A C 1
ATOM 706 O O . ASN A 1 94 ? 19.929 2.923 -13.927 1.00 98.06 94 ASN A O 1
ATOM 710 N N . ARG A 1 95 ? 19.475 2.316 -11.804 1.00 95.38 95 ARG A N 1
ATOM 711 C CA . ARG A 1 95 ? 18.667 3.467 -11.406 1.00 95.38 95 ARG A CA 1
ATOM 712 C C . ARG A 1 95 ? 19.270 4.134 -10.172 1.00 95.38 95 ARG A C 1
ATOM 714 O O . ARG A 1 95 ? 19.515 3.485 -9.161 1.00 95.38 95 ARG A O 1
ATOM 721 N N . ILE A 1 96 ? 19.448 5.452 -10.232 1.00 93.25 96 ILE A N 1
ATOM 722 C CA . ILE A 1 96 ? 19.801 6.284 -9.075 1.00 93.25 96 ILE A CA 1
ATOM 723 C C . ILE A 1 96 ? 18.843 7.475 -9.050 1.00 93.25 96 ILE A C 1
ATOM 725 O O . ILE A 1 96 ? 18.916 8.364 -9.899 1.00 93.25 96 ILE A O 1
ATOM 729 N N . GLY A 1 97 ? 17.925 7.481 -8.080 1.00 90.44 97 GLY A N 1
ATOM 730 C CA . GLY A 1 97 ? 16.813 8.432 -8.065 1.00 90.44 97 GLY A CA 1
ATOM 731 C C . GLY A 1 97 ? 15.979 8.308 -9.342 1.00 90.44 97 GLY A C 1
ATOM 732 O O . GLY A 1 97 ? 15.532 7.218 -9.691 1.00 90.44 97 GLY A O 1
ATOM 733 N N . ASP A 1 98 ? 15.814 9.413 -10.060 1.00 93.31 98 ASP A N 1
ATOM 734 C CA . ASP A 1 98 ? 15.050 9.459 -11.311 1.00 93.31 98 ASP A CA 1
ATOM 735 C C . ASP A 1 98 ? 15.901 9.161 -12.555 1.00 93.31 98 ASP A C 1
ATOM 737 O O . ASP A 1 98 ? 15.357 9.064 -13.649 1.00 93.31 98 ASP A O 1
ATOM 741 N N . ALA A 1 99 ? 17.223 9.007 -12.432 1.00 96.56 99 ALA A N 1
ATOM 742 C CA . ALA A 1 99 ? 18.113 8.792 -13.572 1.00 96.56 99 ALA A CA 1
ATOM 743 C C . ALA A 1 99 ? 18.408 7.306 -13.803 1.00 96.56 99 ALA A C 1
ATOM 745 O O . ALA A 1 99 ? 18.724 6.573 -12.860 1.00 96.56 99 ALA A O 1
ATOM 746 N N . LEU A 1 100 ? 18.371 6.880 -15.070 1.00 98.12 100 LEU A N 1
ATOM 747 C CA . LEU A 1 100 ? 18.867 5.577 -15.501 1.00 98.12 100 LEU A CA 1
ATOM 748 C C . LEU A 1 100 ? 20.267 5.701 -16.109 1.00 98.12 100 LEU A C 1
ATOM 750 O O . LEU A 1 100 ? 20.633 6.722 -16.689 1.00 98.12 100 LEU A O 1
ATOM 754 N N . SER A 1 101 ? 21.069 4.651 -15.969 1.00 97.94 101 SER A N 1
ATOM 755 C CA . SER A 1 101 ? 22.439 4.589 -16.488 1.00 97.94 101 SER A CA 1
ATOM 756 C C . SER A 1 101 ? 22.832 3.159 -16.843 1.00 97.94 101 SER A C 1
ATOM 758 O O . SER A 1 101 ? 22.109 2.224 -16.519 1.00 97.94 101 SER A O 1
ATOM 760 N N . GLY A 1 102 ? 23.984 2.977 -17.488 1.00 97.94 102 GLY A N 1
ATOM 761 C CA . GLY A 1 102 ? 24.461 1.657 -17.898 1.00 97.94 102 GLY A CA 1
ATOM 762 C C . GLY A 1 102 ? 23.884 1.219 -19.241 1.00 97.94 102 GLY A C 1
ATOM 763 O O . GLY A 1 102 ? 23.527 2.057 -20.078 1.00 97.94 102 GLY A O 1
ATOM 764 N N . PHE A 1 103 ? 23.844 -0.095 -19.466 1.00 97.50 103 PHE A N 1
ATOM 765 C CA . PHE A 1 103 ? 23.641 -0.650 -20.801 1.00 97.50 103 PHE A CA 1
ATOM 766 C C . PHE A 1 103 ? 22.651 -1.812 -20.826 1.00 97.50 103 PHE A C 1
ATOM 768 O O . PHE A 1 103 ? 22.729 -2.727 -20.011 1.00 97.50 103 PHE A O 1
ATOM 775 N N . ALA A 1 104 ? 21.773 -1.810 -21.825 1.00 98.00 104 ALA A N 1
ATOM 776 C CA . ALA A 1 104 ? 21.023 -2.987 -22.252 1.00 98.00 104 ALA A CA 1
ATOM 777 C C . ALA A 1 104 ? 21.720 -3.654 -23.449 1.00 98.00 104 ALA A C 1
ATOM 779 O O . ALA A 1 104 ? 22.543 -3.031 -24.125 1.00 98.00 104 ALA A O 1
ATOM 780 N N . TRP A 1 105 ? 21.376 -4.907 -23.737 1.00 97.50 105 TRP A N 1
ATOM 781 C CA . TRP A 1 105 ? 21.987 -5.686 -24.816 1.00 97.50 105 TRP A CA 1
ATOM 782 C C . TRP A 1 105 ? 20.943 -6.309 -25.740 1.00 97.50 105 TRP A C 1
ATOM 784 O O . TRP A 1 105 ? 19.984 -6.924 -25.278 1.00 97.50 105 TRP A O 1
ATOM 794 N N . SER A 1 106 ? 21.174 -6.216 -27.047 1.00 96.50 106 SER A N 1
ATOM 795 C CA . SER A 1 106 ? 20.488 -6.994 -28.080 1.00 96.50 106 SER A CA 1
ATOM 796 C C . SER A 1 106 ? 21.522 -7.726 -28.927 1.00 96.50 106 SER A C 1
ATOM 798 O O . SER A 1 106 ? 22.557 -7.162 -29.269 1.00 96.50 106 SER A O 1
ATOM 800 N N . GLU A 1 107 ? 21.232 -8.963 -29.326 1.00 95.50 107 GLU A N 1
ATOM 801 C CA . GLU A 1 107 ? 22.104 -9.711 -30.243 1.00 95.50 107 GLU A CA 1
ATOM 802 C C . GLU A 1 107 ? 22.197 -9.058 -31.631 1.00 95.50 107 GLU A C 1
ATOM 804 O O . GLU A 1 107 ? 23.214 -9.194 -32.307 1.00 95.50 107 GLU A O 1
ATOM 809 N N . THR A 1 108 ? 21.162 -8.314 -32.034 1.00 94.44 108 THR A N 1
ATOM 810 C CA . THR A 1 108 ? 21.084 -7.657 -33.347 1.00 94.44 108 THR A CA 1
ATOM 811 C C . THR A 1 108 ? 21.565 -6.208 -33.288 1.00 94.44 108 THR A C 1
ATOM 813 O O . THR A 1 108 ? 22.217 -5.736 -34.217 1.00 94.44 108 THR A O 1
ATOM 816 N N . SER A 1 109 ? 21.264 -5.493 -32.198 1.00 92.94 109 SER A N 1
ATOM 817 C CA . SER A 1 109 ? 21.586 -4.063 -32.058 1.00 92.94 109 SER A CA 1
ATOM 818 C C . SER A 1 109 ? 22.780 -3.757 -31.150 1.00 92.94 109 SER A C 1
ATOM 820 O O . SER A 1 109 ? 23.138 -2.591 -30.971 1.00 92.94 109 SER A O 1
ATOM 822 N N . GLY A 1 110 ? 23.396 -4.776 -30.555 1.00 95.62 110 GLY A N 1
ATOM 823 C CA . GLY A 1 110 ? 24.496 -4.615 -29.613 1.00 95.62 110 GLY A CA 1
ATOM 824 C C . GLY A 1 110 ? 24.098 -3.849 -28.348 1.00 95.62 110 GLY A C 1
ATOM 825 O O . GLY A 1 110 ? 22.970 -3.954 -27.856 1.00 95.62 110 GLY A O 1
ATOM 826 N N . TRP A 1 111 ? 25.052 -3.085 -27.810 1.00 97.12 111 TRP A N 1
ATOM 827 C CA . TRP A 1 111 ? 24.876 -2.298 -26.590 1.00 97.12 111 TRP A CA 1
ATOM 828 C C . TRP A 1 111 ? 23.990 -1.078 -26.821 1.00 97.12 111 TRP A C 1
ATOM 830 O O . TRP A 1 111 ? 24.249 -0.282 -27.721 1.00 97.12 111 TRP A O 1
ATOM 840 N N . ILE A 1 112 ? 23.003 -0.901 -25.948 1.00 98.00 112 ILE A N 1
ATOM 841 C CA . ILE A 1 112 ? 22.128 0.270 -25.887 1.00 98.00 112 ILE A CA 1
ATOM 842 C C . ILE A 1 112 ? 22.435 1.008 -24.586 1.00 98.00 112 ILE A C 1
ATOM 844 O O . ILE A 1 112 ? 22.164 0.503 -23.499 1.00 98.00 112 ILE A O 1
ATOM 848 N N . ASN A 1 113 ? 23.018 2.196 -24.697 1.00 98.00 113 ASN A N 1
ATOM 849 C CA . ASN A 1 113 ? 23.371 3.066 -23.584 1.00 98.00 113 ASN A CA 1
ATOM 850 C C . ASN A 1 113 ? 22.140 3.853 -23.107 1.00 98.00 113 ASN A C 1
ATOM 852 O O . ASN A 1 113 ? 21.497 4.528 -23.910 1.00 98.00 113 ASN A O 1
ATOM 856 N N . PHE A 1 114 ? 21.836 3.797 -21.809 1.00 98.38 114 PHE A N 1
ATOM 857 C CA . PHE A 1 114 ? 20.714 4.516 -21.184 1.00 98.38 114 PHE A CA 1
ATOM 858 C C . PHE A 1 114 ? 21.093 5.907 -20.650 1.00 98.38 114 PHE A C 1
ATOM 860 O O . PHE A 1 114 ? 20.213 6.682 -20.287 1.00 98.38 114 PHE A O 1
ATOM 867 N N . ALA A 1 115 ? 22.382 6.254 -20.648 1.00 97.94 115 ALA A N 1
ATOM 868 C CA . ALA A 1 115 ? 22.893 7.588 -20.329 1.00 97.94 115 ALA A CA 1
ATOM 869 C C . ALA A 1 115 ? 23.908 8.087 -21.383 1.00 97.94 115 ALA A C 1
ATOM 871 O O . ALA A 1 115 ? 25.062 8.374 -21.049 1.00 97.94 115 ALA A O 1
ATOM 872 N N . PRO A 1 116 ? 23.536 8.162 -22.677 1.00 97.25 116 PRO A N 1
ATOM 873 C CA . PRO A 1 116 ? 24.424 8.680 -23.710 1.00 97.25 116 PRO A CA 1
ATOM 874 C C . PRO A 1 116 ? 24.614 10.197 -23.584 1.00 97.25 116 PRO A C 1
ATOM 876 O O . PRO A 1 116 ? 23.756 10.917 -23.073 1.00 97.25 116 PRO A O 1
ATOM 879 N N . SER A 1 117 ? 25.730 10.707 -24.111 1.00 95.19 117 SER A N 1
ATOM 880 C CA . SER A 1 117 ? 25.938 12.155 -24.221 1.00 95.19 117 SER A CA 1
ATOM 881 C C . SER A 1 117 ? 24.856 12.779 -25.112 1.00 95.19 117 SER A C 1
ATOM 883 O O . SER A 1 117 ? 24.589 12.276 -26.200 1.00 95.19 117 SER A O 1
ATOM 885 N N . GLY A 1 118 ? 24.218 13.857 -24.647 1.00 90.94 118 GLY A N 1
ATOM 886 C CA . GLY A 1 118 ? 23.120 14.517 -25.367 1.00 90.94 118 GLY A CA 1
ATOM 887 C C . GLY A 1 118 ? 21.757 13.819 -25.262 1.00 90.94 118 GLY A C 1
ATOM 888 O O . GLY A 1 118 ? 20.792 14.316 -25.835 1.00 90.94 118 GLY A O 1
ATOM 889 N N . GLY A 1 119 ? 21.666 12.714 -24.518 1.00 94.25 119 GLY A N 1
ATOM 890 C CA . GLY A 1 119 ? 20.416 12.037 -24.179 1.00 94.25 119 GLY A CA 1
ATOM 891 C C . GLY A 1 119 ? 20.3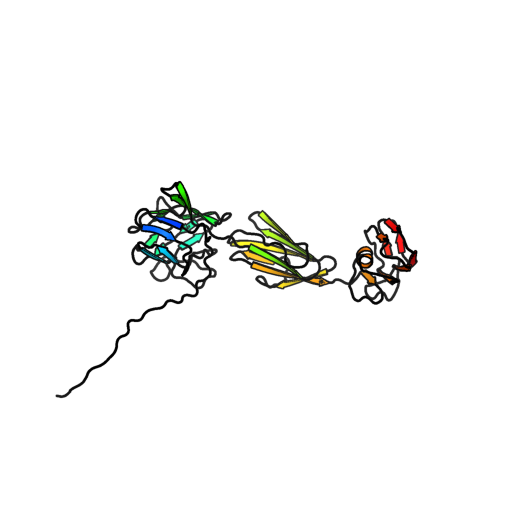51 11.728 -22.685 1.00 94.25 119 GLY A C 1
ATOM 892 O O . GLY A 1 119 ? 20.707 12.559 -21.851 1.00 94.25 119 GLY A O 1
ATOM 893 N N . GLY A 1 120 ? 19.900 10.523 -22.360 1.00 97.19 120 GLY A N 1
ATOM 894 C CA . GLY A 1 120 ? 19.703 10.048 -20.998 1.00 97.19 120 GLY A CA 1
ATOM 895 C C . GLY A 1 120 ? 18.251 9.688 -20.757 1.00 97.19 120 GLY A C 1
ATOM 896 O O . GLY A 1 120 ? 17.353 10.420 -21.168 1.00 97.19 120 GLY A O 1
ATOM 897 N N . VAL A 1 121 ? 18.034 8.546 -20.114 1.00 98.31 121 VAL A N 1
ATOM 898 C CA . VAL A 1 121 ? 16.707 8.052 -19.762 1.00 98.31 121 VAL A CA 1
ATOM 899 C C . VAL A 1 121 ? 16.422 8.365 -18.301 1.00 98.31 121 VAL A C 1
ATOM 901 O O . VAL A 1 121 ? 17.263 8.135 -17.430 1.00 98.31 121 VAL A O 1
ATOM 904 N N . THR A 1 122 ? 15.226 8.868 -18.024 1.00 97.25 122 THR A N 1
ATOM 905 C CA . THR A 1 122 ? 14.760 9.139 -16.663 1.00 97.25 122 THR A CA 1
ATOM 906 C C . THR A 1 122 ? 13.419 8.476 -16.396 1.00 97.25 122 THR A C 1
ATOM 908 O O . THR A 1 122 ? 12.706 8.081 -17.317 1.00 97.25 122 THR A O 1
ATOM 911 N N . ILE A 1 123 ? 13.076 8.346 -15.118 1.00 95.19 123 ILE A N 1
ATOM 912 C CA . ILE A 1 123 ? 11.747 7.984 -14.648 1.00 95.19 123 ILE A CA 1
ATOM 913 C C . ILE A 1 123 ? 11.208 9.094 -13.759 1.00 95.19 123 ILE A C 1
ATOM 915 O O . ILE A 1 123 ? 11.873 9.541 -12.834 1.00 95.19 123 ILE A O 1
ATOM 919 N N . ASN A 1 124 ? 9.968 9.501 -13.993 1.00 92.94 124 ASN A N 1
ATOM 920 C CA . ASN A 1 124 ? 9.236 10.310 -13.037 1.00 92.94 124 ASN A CA 1
ATOM 921 C C . ASN A 1 124 ? 8.748 9.403 -11.898 1.00 92.94 124 ASN A C 1
ATOM 923 O O . ASN A 1 124 ? 7.781 8.660 -12.074 1.00 92.94 124 ASN A O 1
ATOM 927 N N . SER A 1 125 ? 9.390 9.465 -10.729 1.00 86.06 125 SER A N 1
ATOM 928 C CA . SER A 1 125 ? 9.082 8.564 -9.607 1.00 86.06 125 SER A CA 1
ATOM 929 C C . SER A 1 125 ? 7.677 8.725 -9.015 1.00 86.06 125 SER A C 1
ATOM 931 O O . SER A 1 125 ? 7.269 7.880 -8.230 1.00 86.06 125 SER A O 1
ATOM 933 N N . THR A 1 126 ? 6.916 9.758 -9.393 1.00 86.25 126 THR A N 1
ATOM 934 C CA . THR A 1 126 ? 5.515 9.935 -8.974 1.00 86.25 126 THR A CA 1
ATOM 935 C C . THR A 1 126 ? 4.527 9.263 -9.923 1.00 86.25 126 THR A C 1
ATOM 937 O O . THR A 1 126 ? 3.561 8.639 -9.499 1.00 86.25 126 THR A O 1
ATOM 940 N N . THR A 1 127 ? 4.748 9.404 -11.227 1.00 91.25 127 THR A N 1
ATOM 941 C CA . THR A 1 127 ? 3.826 8.906 -12.263 1.00 91.25 127 THR A CA 1
ATOM 942 C C . THR A 1 127 ? 4.265 7.575 -12.861 1.00 91.25 127 THR A C 1
ATOM 944 O O . THR A 1 127 ? 3.493 6.944 -13.577 1.00 91.25 127 THR A O 1
ATOM 947 N N . GLY A 1 128 ? 5.509 7.167 -12.614 1.00 93.38 128 GLY A N 1
ATOM 948 C CA . GLY A 1 128 ? 6.154 6.009 -13.219 1.00 93.38 128 GLY A CA 1
ATOM 949 C C . GLY A 1 128 ? 6.542 6.201 -14.687 1.00 93.38 128 GLY A C 1
ATOM 950 O O . GLY A 1 128 ? 7.053 5.263 -15.292 1.00 93.38 128 GLY A O 1
ATOM 951 N N . ALA A 1 129 ? 6.271 7.358 -15.301 1.00 96.31 129 ALA A N 1
ATOM 952 C CA . ALA A 1 129 ? 6.539 7.584 -16.720 1.00 96.31 129 ALA A CA 1
ATOM 953 C C . ALA A 1 129 ? 8.048 7.651 -16.993 1.00 96.31 129 ALA A C 1
ATOM 955 O O . ALA A 1 129 ? 8.756 8.409 -16.328 1.00 96.31 129 ALA A O 1
ATOM 956 N N . LEU A 1 130 ? 8.523 6.887 -17.978 1.00 97.75 130 LEU A N 1
ATOM 957 C CA . LEU A 1 130 ? 9.881 7.003 -18.495 1.00 97.75 130 LEU A CA 1
ATOM 958 C C . LEU A 1 130 ? 9.951 8.096 -19.563 1.00 97.75 130 LEU A C 1
ATOM 960 O O . LEU A 1 130 ? 9.001 8.340 -20.309 1.00 97.75 130 LEU A O 1
ATOM 964 N N . ASP A 1 131 ? 11.106 8.740 -19.641 1.00 97.31 131 ASP A N 1
ATOM 965 C CA . ASP A 1 131 ? 11.382 9.848 -20.547 1.00 97.31 131 ASP A CA 1
ATOM 966 C C . ASP A 1 131 ? 12.830 9.800 -21.046 1.00 97.31 131 ASP A C 1
ATOM 968 O O . ASP A 1 131 ? 13.672 9.094 -20.495 1.00 97.31 131 ASP A O 1
ATOM 972 N N . GLY A 1 132 ? 13.117 10.574 -22.085 1.00 97.50 132 GLY A N 1
ATOM 973 C CA . GLY A 1 132 ? 14.444 10.790 -22.619 1.00 97.50 132 GLY A CA 1
ATOM 974 C C . GLY A 1 132 ? 14.842 9.771 -23.676 1.00 97.50 132 GLY A C 1
ATOM 975 O O . GLY A 1 132 ? 13.996 9.118 -24.300 1.00 97.50 132 GLY A O 1
ATOM 976 N N . PHE A 1 133 ? 16.153 9.690 -23.904 1.00 97.44 133 PHE A N 1
ATOM 977 C CA . PHE A 1 133 ? 16.718 8.998 -25.056 1.00 97.44 133 PHE A CA 1
ATOM 978 C C . PHE A 1 133 ? 17.877 8.079 -24.670 1.00 97.44 133 PHE A C 1
ATOM 980 O O . PHE A 1 133 ? 18.866 8.525 -24.086 1.00 97.44 133 PHE A O 1
ATOM 987 N N . GLY A 1 134 ? 17.775 6.807 -25.048 1.00 97.75 134 GLY A N 1
ATOM 988 C CA . GLY A 1 134 ? 18.908 5.883 -25.097 1.00 97.75 134 GLY A CA 1
ATOM 989 C C . GLY A 1 134 ? 19.565 5.890 -26.479 1.00 97.75 134 GLY A C 1
ATOM 990 O O . GLY A 1 134 ? 18.960 6.341 -27.449 1.00 97.75 134 GLY A O 1
ATOM 991 N N . TRP A 1 135 ? 20.786 5.377 -26.594 1.00 97.75 135 TRP A N 1
ATOM 992 C CA . TRP A 1 135 ? 21.511 5.318 -27.869 1.00 97.75 135 TRP A CA 1
ATOM 993 C C . TRP A 1 135 ? 22.179 3.967 -28.083 1.00 97.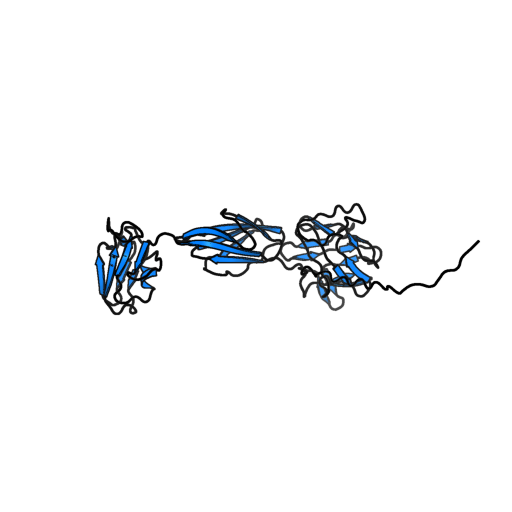75 135 TRP A C 1
ATOM 995 O O . TRP A 1 135 ? 22.787 3.414 -27.169 1.00 97.75 135 TRP A O 1
ATOM 1005 N N . SER A 1 136 ? 22.129 3.470 -29.311 1.00 96.31 136 SER A N 1
ATOM 1006 C CA . SER A 1 136 ? 22.966 2.375 -29.798 1.00 96.31 136 SER A CA 1
ATOM 1007 C C . SER A 1 136 ? 23.422 2.699 -31.216 1.00 96.31 136 SER A C 1
ATOM 1009 O O . SER A 1 136 ? 22.681 3.299 -31.985 1.00 96.31 136 SER A O 1
ATOM 1011 N N . GLU A 1 137 ? 24.619 2.257 -31.589 1.00 93.75 137 GLU A N 1
ATOM 1012 C CA . GLU A 1 137 ? 25.148 2.447 -32.947 1.00 93.75 137 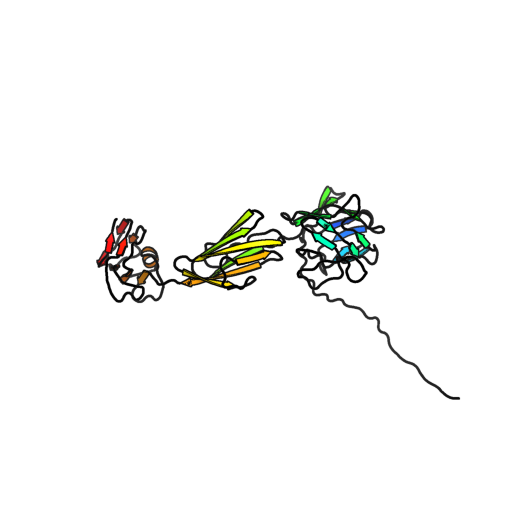GLU A CA 1
ATOM 1013 C C . GLU A 1 137 ? 24.290 1.761 -34.023 1.00 93.75 137 GLU A C 1
ATOM 1015 O O . GLU A 1 137 ? 24.187 2.253 -35.143 1.00 93.75 137 GLU A O 1
ATOM 1020 N N . ALA A 1 138 ? 23.661 0.629 -33.692 1.00 91.12 138 ALA A N 1
ATOM 1021 C CA . ALA A 1 138 ? 22.867 -0.154 -34.639 1.00 91.12 138 ALA A CA 1
ATOM 1022 C C . ALA A 1 138 ? 21.356 0.111 -34.531 1.00 91.12 138 ALA A C 1
ATOM 1024 O O . ALA A 1 138 ? 20.646 -0.035 -35.521 1.00 91.12 138 ALA A O 1
ATOM 1025 N N . LEU A 1 139 ? 20.859 0.509 -33.354 1.00 91.62 139 LEU A N 1
ATOM 1026 C CA . LEU A 1 139 ? 19.450 0.879 -33.136 1.00 91.62 139 LEU A CA 1
ATOM 1027 C C . LEU A 1 139 ? 19.203 2.386 -33.305 1.00 91.62 139 LEU A C 1
ATOM 1029 O O . LEU A 1 139 ? 18.063 2.813 -33.488 1.00 91.62 139 LEU A O 1
ATOM 1033 N N . GLY A 1 140 ? 20.236 3.219 -33.277 1.00 94.81 140 GLY A N 1
ATOM 1034 C CA . GLY A 1 140 ? 20.088 4.668 -33.211 1.00 94.81 140 GLY A CA 1
ATOM 1035 C C . GLY A 1 140 ? 19.457 5.118 -31.891 1.00 94.81 140 GLY A C 1
ATOM 1036 O O . GLY A 1 140 ? 19.661 4.502 -30.839 1.00 94.81 140 GLY A O 1
ATOM 1037 N N . TRP A 1 141 ? 18.685 6.206 -31.945 1.00 96.31 141 TRP A N 1
ATOM 1038 C CA . TRP A 1 141 ? 18.005 6.750 -30.772 1.00 96.31 141 TRP A CA 1
ATOM 1039 C C . TRP A 1 141 ? 16.835 5.856 -30.353 1.00 96.31 141 TRP A C 1
ATOM 1041 O O . TRP A 1 141 ? 15.971 5.513 -31.158 1.00 96.31 141 TRP A O 1
ATOM 1051 N N . LEU A 1 142 ? 16.798 5.519 -29.065 1.00 97.44 142 LEU A N 1
ATOM 1052 C CA . LEU A 1 142 ? 15.675 4.894 -28.377 1.00 97.44 142 LEU A CA 1
ATOM 1053 C C . LEU A 1 142 ? 14.891 5.974 -27.631 1.00 97.44 142 LEU A C 1
ATOM 1055 O O . LEU A 1 142 ? 15.400 6.540 -26.673 1.00 97.44 142 LEU A O 1
ATOM 1059 N N . HIS A 1 143 ? 13.656 6.231 -28.035 1.00 97.44 143 HIS A N 1
ATOM 1060 C CA . HIS A 1 143 ? 12.781 7.262 -27.490 1.00 97.44 143 HIS A CA 1
ATOM 1061 C C . HIS A 1 143 ? 11.804 6.608 -26.510 1.00 97.44 143 HIS A C 1
ATOM 1063 O O . HIS A 1 143 ? 10.989 5.777 -26.917 1.00 97.44 143 HIS A O 1
ATOM 1069 N N . LEU A 1 144 ? 11.865 6.965 -25.224 1.00 97.56 144 LEU A N 1
ATOM 1070 C CA . LEU A 1 144 ? 11.025 6.325 -24.197 1.00 97.56 144 LEU A CA 1
ATOM 1071 C C . LEU A 1 144 ? 9.617 6.916 -24.122 1.00 97.56 144 LEU A C 1
ATOM 1073 O O . LEU A 1 144 ? 8.719 6.288 -23.560 1.00 97.56 144 LEU A O 1
ATOM 1077 N N . LYS A 1 145 ? 9.426 8.093 -24.720 1.00 96.06 145 LYS A N 1
ATOM 1078 C CA . LYS A 1 145 ? 8.133 8.738 -24.918 1.00 96.06 145 LYS A CA 1
ATOM 1079 C C . LYS A 1 145 ? 8.154 9.611 -26.169 1.00 96.06 145 LYS A C 1
ATOM 1081 O O . LYS A 1 145 ? 9.210 10.093 -26.579 1.00 96.06 145 LYS A O 1
ATOM 1086 N N . GLY A 1 146 ? 6.983 9.877 -26.732 1.00 94.12 146 GLY A N 1
ATOM 1087 C CA . GLY A 1 146 ? 6.849 10.805 -27.848 1.00 94.12 146 GLY A CA 1
ATOM 1088 C C . GLY A 1 146 ? 5.478 10.756 -28.504 1.00 94.12 146 GLY A C 1
ATOM 1089 O O . GLY A 1 146 ? 4.517 10.227 -27.947 1.00 94.12 146 GLY A O 1
ATOM 1090 N N . THR A 1 147 ? 5.408 11.306 -29.712 1.00 93.38 147 THR A N 1
ATOM 1091 C CA . THR A 1 147 ? 4.208 11.297 -30.552 1.00 93.38 147 THR A CA 1
ATOM 1092 C C . THR A 1 147 ? 4.517 10.539 -31.836 1.00 93.38 147 THR A C 1
ATOM 1094 O O . THR A 1 147 ? 5.494 10.841 -32.520 1.00 93.38 147 THR A O 1
ATOM 1097 N N . ALA A 1 148 ? 3.706 9.534 -32.144 1.00 87.38 148 ALA A N 1
ATOM 1098 C CA . ALA A 1 148 ? 3.798 8.746 -33.360 1.00 87.38 148 ALA A CA 1
ATOM 1099 C C . ALA A 1 148 ? 3.321 9.543 -34.587 1.00 87.38 148 ALA A C 1
ATOM 1101 O O . ALA A 1 148 ? 2.700 10.602 -34.481 1.00 87.38 148 ALA A O 1
ATOM 1102 N N . THR A 1 149 ? 3.578 9.014 -35.785 1.00 85.38 149 THR A N 1
ATOM 1103 C CA . THR A 1 149 ? 3.212 9.660 -37.061 1.00 85.38 149 THR A CA 1
ATOM 1104 C C . THR A 1 149 ? 1.705 9.816 -37.265 1.00 85.38 149 THR A C 1
ATOM 1106 O O . THR A 1 149 ? 1.276 10.702 -37.999 1.00 85.38 149 THR A O 1
ATOM 1109 N N . ASN A 1 150 ? 0.895 8.993 -36.599 1.00 87.25 150 ASN A N 1
ATOM 1110 C CA . ASN A 1 150 ? -0.565 9.088 -36.573 1.00 87.25 150 ASN A CA 1
ATOM 1111 C C . ASN A 1 150 ? -1.096 10.036 -35.475 1.00 87.25 150 ASN A C 1
ATOM 1113 O O . ASN A 1 150 ? -2.296 10.050 -35.227 1.00 87.25 150 ASN A O 1
ATOM 1117 N N . ALA A 1 151 ? -0.213 10.823 -34.850 1.00 90.00 151 ALA A N 1
ATOM 1118 C CA . ALA A 1 151 ? -0.475 11.733 -33.735 1.00 90.00 151 ALA A CA 1
ATOM 1119 C C . ALA A 1 151 ? -0.796 11.074 -32.379 1.00 90.00 151 ALA A C 1
ATOM 1121 O O . ALA A 1 151 ? -0.989 11.799 -31.400 1.00 90.00 151 ALA A O 1
ATOM 1122 N N . ASP A 1 152 ? -0.778 9.743 -32.276 1.00 90.69 152 ASP A N 1
ATOM 1123 C CA . ASP A 1 152 ? -0.940 9.069 -30.988 1.00 90.69 152 ASP A CA 1
ATOM 1124 C C . ASP A 1 152 ? 0.305 9.267 -30.121 1.00 90.69 152 ASP A C 1
ATOM 1126 O O . ASP A 1 152 ? 1.443 9.145 -30.582 1.00 90.69 152 ASP A O 1
ATOM 1130 N N . SER A 1 153 ? 0.110 9.551 -28.837 1.00 94.00 153 SER A N 1
ATOM 1131 C CA . SER A 1 153 ? 1.212 9.533 -27.878 1.00 94.00 153 SER A CA 1
ATOM 1132 C C . SER A 1 153 ? 1.613 8.096 -27.560 1.00 94.00 153 SER A C 1
ATOM 1134 O O . SER A 1 153 ? 0.761 7.235 -27.348 1.00 94.00 153 SER A O 1
ATOM 1136 N N . TYR A 1 154 ? 2.916 7.850 -27.476 1.00 96.12 154 TYR A N 1
ATOM 1137 C CA . TYR A 1 154 ? 3.470 6.607 -26.954 1.00 96.12 154 TYR A CA 1
ATOM 1138 C C . TYR A 1 154 ? 4.379 6.896 -25.766 1.00 96.12 154 TYR A C 1
ATOM 1140 O O . TYR A 1 154 ? 4.939 7.988 -25.625 1.00 96.12 154 TYR A O 1
ATOM 1148 N N . GLY A 1 155 ? 4.556 5.884 -24.929 1.00 97.31 155 GLY A N 1
ATOM 1149 C CA . GLY A 1 155 ? 5.526 5.923 -23.857 1.00 97.31 155 GLY A CA 1
ATOM 1150 C C . GLY A 1 155 ? 5.589 4.617 -23.089 1.00 97.31 155 GLY A C 1
ATOM 1151 O O . GLY A 1 155 ? 4.742 3.729 -23.247 1.00 97.31 155 GLY A O 1
ATOM 1152 N N . VAL A 1 156 ? 6.606 4.528 -22.242 1.00 98.12 156 VAL A N 1
ATOM 1153 C CA . VAL A 1 156 ? 6.777 3.454 -21.267 1.00 98.12 156 VAL A CA 1
ATOM 1154 C C . VAL A 1 156 ? 6.468 4.012 -19.882 1.00 98.12 156 VAL A C 1
ATOM 1156 O O . VAL A 1 156 ? 7.028 5.031 -19.484 1.00 98.12 156 VAL A O 1
ATOM 1159 N N . ARG A 1 157 ? 5.593 3.351 -19.125 1.00 96.56 157 ARG A N 1
ATOM 1160 C CA . ARG A 1 157 ? 5.293 3.713 -17.736 1.00 96.56 157 ARG A CA 1
ATOM 1161 C C . ARG A 1 157 ? 5.383 2.503 -16.819 1.00 96.56 157 ARG A C 1
ATOM 1163 O O . ARG A 1 157 ? 4.817 1.457 -17.116 1.00 96.56 157 ARG A O 1
ATOM 1170 N N . VAL A 1 158 ? 5.998 2.690 -15.659 1.00 94.75 158 VAL A N 1
ATOM 1171 C CA . VAL A 1 158 ? 5.983 1.755 -14.531 1.00 94.75 158 VAL A CA 1
ATOM 1172 C C . VAL A 1 158 ? 4.680 1.876 -13.740 1.00 94.75 158 VAL A C 1
ATOM 1174 O O . VAL A 1 158 ? 4.186 2.969 -13.472 1.00 94.75 158 VAL A O 1
ATOM 1177 N N . ILE A 1 159 ? 4.115 0.742 -13.348 1.00 93.00 159 ILE A N 1
ATOM 1178 C CA . ILE A 1 159 ? 2.993 0.642 -12.422 1.00 93.00 159 ILE A CA 1
ATOM 1179 C C . ILE A 1 159 ? 3.533 0.855 -11.009 1.00 93.00 159 ILE A C 1
ATOM 1181 O O . ILE A 1 159 ? 4.326 0.061 -10.503 1.00 93.00 159 ILE A O 1
ATOM 1185 N N . MET A 1 160 ? 3.084 1.933 -10.374 1.00 91.56 160 MET A N 1
ATOM 1186 C CA . MET A 1 160 ? 3.502 2.294 -9.024 1.00 91.56 160 MET A CA 1
ATOM 1187 C C . MET A 1 160 ? 2.899 1.338 -7.980 1.00 91.56 160 MET A C 1
ATOM 1189 O O . MET A 1 160 ? 1.736 0.942 -8.119 1.00 91.56 160 MET A O 1
ATOM 1193 N N . PRO A 1 161 ? 3.663 0.949 -6.945 1.00 92.19 161 PRO A N 1
ATOM 1194 C CA . PRO A 1 161 ? 3.219 -0.036 -5.969 1.00 92.19 161 PRO A CA 1
ATOM 1195 C C . PRO A 1 161 ? 2.099 0.491 -5.064 1.00 92.19 161 PRO A C 1
ATOM 1197 O O . PRO A 1 161 ? 2.095 1.653 -4.659 1.00 92.19 161 PRO A O 1
ATOM 1200 N N . THR A 1 162 ? 1.179 -0.387 -4.669 1.00 94.19 162 THR A N 1
ATOM 1201 C CA . THR A 1 162 ? 0.123 -0.072 -3.693 1.00 94.19 162 THR A CA 1
ATOM 1202 C C . THR A 1 162 ? 0.385 -0.705 -2.332 1.00 94.19 162 THR A C 1
ATOM 1204 O O . THR A 1 162 ? 0.755 -1.875 -2.269 1.00 94.19 162 THR A O 1
ATOM 1207 N N . LEU A 1 163 ? 0.099 0.011 -1.246 1.00 95.88 163 LEU A N 1
ATOM 1208 C CA . LEU A 1 163 ? 0.008 -0.535 0.106 1.00 95.88 163 LEU A CA 1
ATOM 1209 C C . LEU A 1 163 ? -1.459 -0.787 0.475 1.00 95.88 163 LEU A C 1
ATOM 1211 O O . LEU A 1 163 ? -2.289 0.119 0.421 1.00 95.88 163 LEU A O 1
ATOM 1215 N N . THR A 1 164 ? -1.762 -2.007 0.905 1.00 96.56 164 THR A N 1
ATOM 1216 C CA . THR A 1 164 ? -3.048 -2.395 1.493 1.00 96.56 164 THR A CA 1
ATOM 1217 C C . THR A 1 164 ? -2.851 -2.671 2.977 1.00 96.56 164 THR A C 1
ATOM 1219 O O . THR A 1 164 ? -2.015 -3.493 3.352 1.00 96.56 164 THR A O 1
ATOM 1222 N N . VAL A 1 165 ? -3.626 -2.009 3.835 1.00 97.56 165 VAL A N 1
ATOM 1223 C CA . VAL A 1 165 ? -3.610 -2.262 5.281 1.00 97.56 165 VAL A CA 1
ATOM 1224 C C . VAL A 1 165 ? -4.878 -3.002 5.681 1.00 97.56 165 VAL A C 1
ATOM 1226 O O . VAL A 1 165 ? -5.977 -2.637 5.269 1.00 97.56 165 VAL A O 1
ATOM 1229 N N . THR A 1 166 ? -4.720 -4.027 6.511 1.00 98.19 166 THR A N 1
ATOM 1230 C CA . THR A 1 166 ? -5.816 -4.729 7.178 1.00 98.19 166 THR A CA 1
ATOM 1231 C C . THR A 1 166 ? -5.739 -4.485 8.679 1.00 98.19 166 THR A C 1
ATOM 1233 O O . THR A 1 166 ? -4.672 -4.611 9.278 1.00 98.19 166 THR A O 1
ATOM 1236 N N . ILE A 1 167 ? -6.865 -4.156 9.304 1.00 98.31 167 ILE A N 1
ATOM 1237 C CA . ILE A 1 167 ? -6.982 -4.049 10.760 1.00 98.31 167 ILE A CA 1
ATOM 1238 C C . ILE A 1 167 ? -7.690 -5.295 11.287 1.00 98.31 167 ILE A C 1
ATOM 1240 O O . ILE A 1 167 ? -8.843 -5.554 10.948 1.00 98.31 167 ILE A O 1
ATOM 1244 N N . SER A 1 168 ? -7.002 -6.054 12.137 1.00 97.75 168 SER A N 1
ATOM 1245 C CA . SER A 1 168 ? -7.569 -7.162 12.905 1.00 97.75 168 SER A CA 1
ATOM 1246 C C . SER A 1 168 ? -7.772 -6.715 14.352 1.00 97.75 168 SER A C 1
ATOM 1248 O O . SER A 1 168 ? -6.805 -6.428 15.055 1.00 97.75 168 SER A O 1
ATOM 1250 N N . GLY A 1 169 ? -9.027 -6.620 14.791 1.00 94.69 169 GLY A N 1
ATOM 1251 C CA . GLY A 1 169 ? -9.406 -6.036 16.080 1.00 94.69 169 GLY A CA 1
ATOM 1252 C C . GLY A 1 169 ? -9.822 -4.567 15.963 1.00 94.69 169 GLY A C 1
ATOM 1253 O O . GLY A 1 169 ? -10.175 -4.090 14.887 1.00 94.69 169 GLY A O 1
ATOM 1254 N N . ASN A 1 170 ? -9.804 -3.851 17.087 1.00 92.81 170 ASN A N 1
ATOM 1255 C CA . ASN A 1 170 ? -10.197 -2.442 17.144 1.00 92.81 170 ASN A CA 1
ATOM 1256 C C . ASN A 1 170 ? -8.953 -1.563 17.158 1.00 92.81 170 ASN A C 1
ATOM 1258 O O . ASN A 1 170 ? -8.075 -1.771 17.984 1.00 92.81 170 ASN A O 1
ATOM 1262 N N . GLY A 1 171 ? -8.865 -0.572 16.284 1.00 96.38 171 GLY A N 1
ATOM 1263 C CA . GLY A 1 171 ? -7.716 0.323 16.222 1.00 96.38 171 GLY A CA 1
ATOM 1264 C C . GLY A 1 171 ? -7.698 1.109 14.923 1.00 96.38 171 GLY A C 1
ATOM 1265 O O . GLY A 1 171 ? -8.645 1.069 14.140 1.00 96.38 171 GLY A O 1
ATOM 1266 N N . SER A 1 172 ? -6.604 1.819 14.702 1.00 97.81 172 SER A N 1
ATOM 1267 C CA . SER A 1 172 ? -6.331 2.539 13.465 1.00 97.81 172 SER A CA 1
ATOM 1268 C C . SER A 1 172 ? -4.870 2.392 13.077 1.00 97.81 172 SER A C 1
ATOM 1270 O O . SER A 1 172 ? -4.008 2.218 13.938 1.00 97.81 172 SER A O 1
ATOM 1272 N N . VAL A 1 173 ? -4.588 2.539 11.791 1.00 98.19 173 VAL A N 1
ATOM 1273 C CA . VAL A 1 173 ? -3.238 2.663 11.253 1.00 98.19 173 VAL A CA 1
ATOM 1274 C C . VAL A 1 173 ? -3.142 3.972 10.492 1.00 98.19 173 VAL A C 1
ATOM 1276 O O . VAL A 1 173 ? -3.960 4.240 9.616 1.00 98.19 173 VAL A O 1
ATOM 1279 N N . THR A 1 174 ? -2.131 4.770 10.802 1.00 97.00 174 THR A N 1
ATOM 1280 C CA . THR A 1 174 ? -1.724 5.911 9.979 1.00 97.00 174 THR A CA 1
ATOM 1281 C C . THR A 1 174 ? -0.393 5.607 9.315 1.00 97.00 174 THR A C 1
ATOM 1283 O O . THR A 1 174 ? 0.447 4.933 9.915 1.00 97.00 174 THR A O 1
ATOM 1286 N N . SER A 1 175 ? -0.169 6.141 8.120 1.00 94.50 175 SER A N 1
ATOM 1287 C CA . SER A 1 175 ? 1.125 6.094 7.459 1.00 94.50 175 SER A CA 1
ATOM 1288 C C . SER A 1 175 ? 1.593 7.457 6.977 1.00 94.50 175 SER A C 1
ATOM 1290 O O . SER A 1 175 ? 0.778 8.313 6.629 1.00 94.50 175 SER A O 1
ATOM 1292 N N . HIS A 1 176 ? 2.911 7.611 6.912 1.00 93.06 176 HIS A N 1
ATOM 1293 C CA . HIS A 1 176 ? 3.597 8.778 6.368 1.00 93.06 176 HIS A CA 1
ATOM 1294 C C . HIS A 1 176 ? 4.852 8.342 5.601 1.00 93.06 176 HIS A C 1
ATOM 1296 O O . HIS A 1 176 ? 5.493 7.357 5.975 1.00 93.06 176 HIS A O 1
ATOM 1302 N N . ASN A 1 177 ? 5.209 9.077 4.551 1.00 92.75 177 ASN A N 1
ATOM 1303 C CA . ASN A 1 177 ? 6.480 8.968 3.839 1.00 92.75 177 ASN A CA 1
ATOM 1304 C C . ASN A 1 177 ? 7.056 10.368 3.562 1.00 92.75 177 ASN A C 1
ATOM 1306 O O . ASN A 1 177 ? 6.343 11.373 3.600 1.00 92.75 177 ASN A O 1
ATOM 1310 N N . ASP A 1 178 ? 8.334 10.418 3.197 1.00 87.56 178 ASP A N 1
ATOM 1311 C CA . ASP A 1 178 ? 9.028 11.681 2.906 1.00 87.56 178 ASP A CA 1
ATOM 1312 C C . ASP A 1 178 ? 8.468 12.395 1.662 1.00 87.56 178 ASP A C 1
ATOM 1314 O O . ASP A 1 178 ? 8.546 13.617 1.546 1.00 87.56 178 ASP A O 1
ATOM 1318 N N . SER A 1 179 ? 7.833 11.643 0.756 1.00 84.12 179 SER A N 1
ATOM 1319 C CA . SER A 1 179 ? 7.142 12.165 -0.430 1.00 84.12 179 SER A CA 1
ATOM 1320 C C . SER A 1 179 ? 5.795 12.849 -0.107 1.00 84.12 179 SER A C 1
ATOM 1322 O O . SER A 1 179 ? 5.137 13.358 -1.013 1.00 84.12 179 SER A O 1
ATOM 1324 N N . GLY A 1 180 ? 5.350 12.867 1.160 1.00 85.25 180 GLY A N 1
ATOM 1325 C CA . GLY A 1 180 ? 4.145 13.574 1.622 1.00 85.25 180 GLY A CA 1
ATOM 1326 C C . GLY A 1 180 ? 2.813 12.837 1.420 1.00 85.25 180 GLY A C 1
ATOM 1327 O O . GLY A 1 180 ? 1.750 13.391 1.707 1.00 85.25 180 GLY A O 1
ATOM 1328 N N . THR A 1 181 ? 2.846 11.588 0.958 1.00 87.31 181 THR A N 1
ATOM 1329 C CA . THR A 1 181 ? 1.677 10.704 0.868 1.00 87.31 181 THR A CA 1
ATOM 1330 C C . THR A 1 181 ? 1.330 10.164 2.253 1.00 87.31 181 THR A C 1
ATOM 1332 O O . THR A 1 181 ? 2.067 9.379 2.849 1.00 87.31 181 THR A O 1
ATOM 1335 N N . ASN A 1 182 ? 0.172 10.579 2.762 1.00 87.44 182 ASN A N 1
ATOM 1336 C CA . ASN A 1 182 ? -0.359 10.116 4.038 1.00 87.44 182 ASN A CA 1
ATOM 1337 C C . ASN A 1 182 ? -1.565 9.214 3.817 1.00 87.44 182 ASN A C 1
ATOM 1339 O O . ASN A 1 182 ? -2.373 9.447 2.917 1.00 87.44 182 ASN A O 1
ATOM 1343 N N . TYR A 1 183 ? -1.721 8.221 4.683 1.00 88.38 183 TYR A N 1
ATOM 1344 C CA . TYR A 1 183 ? -2.866 7.324 4.655 1.00 88.38 183 TYR A CA 1
ATOM 1345 C C . TYR A 1 183 ? -3.364 7.041 6.064 1.00 88.38 183 TYR A C 1
ATOM 1347 O O . TYR A 1 183 ? -2.577 6.897 6.994 1.00 88.38 183 TYR A O 1
ATOM 1355 N N . THR A 1 184 ? -4.682 6.941 6.210 1.00 94.56 184 THR A N 1
ATOM 1356 C CA . THR A 1 184 ? -5.333 6.583 7.468 1.00 94.56 184 THR A CA 1
ATOM 1357 C C . THR A 1 184 ? -6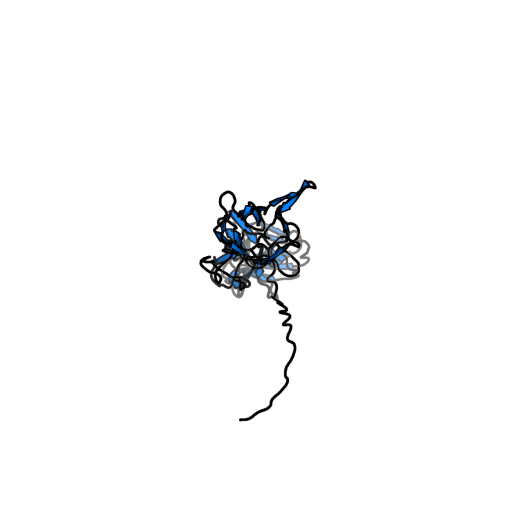.340 5.476 7.201 1.00 94.56 184 THR A C 1
ATOM 1359 O O . THR A 1 184 ? -7.261 5.638 6.406 1.00 94.56 184 THR A O 1
ATOM 1362 N N . CYS A 1 185 ? -6.181 4.367 7.911 1.00 95.06 185 CYS A N 1
ATOM 1363 C CA . CYS A 1 185 ? -7.091 3.234 7.949 1.00 95.06 185 CYS A CA 1
ATOM 1364 C C . CYS A 1 185 ? -7.674 3.161 9.365 1.00 95.06 185 CYS A C 1
ATOM 1366 O O . CYS A 1 185 ? -6.940 3.043 10.342 1.00 95.06 185 CYS A O 1
ATOM 1368 N N . ASN A 1 186 ? -8.991 3.305 9.496 1.00 94.50 186 ASN A N 1
ATOM 1369 C CA . ASN A 1 186 ? -9.693 3.394 10.786 1.00 94.50 186 ASN A CA 1
ATOM 1370 C C . ASN A 1 186 ? -10.904 2.453 10.878 1.00 94.50 186 ASN A C 1
ATOM 1372 O O . ASN A 1 186 ? -11.662 2.513 11.843 1.00 94.50 186 ASN A O 1
ATOM 1376 N N . THR A 1 187 ? -11.104 1.615 9.862 1.00 91.06 187 THR A N 1
ATOM 1377 C CA . THR A 1 187 ? -12.208 0.660 9.795 1.00 91.06 187 THR A CA 1
ATOM 1378 C C . THR A 1 187 ? -11.629 -0.748 9.923 1.00 91.06 187 THR A C 1
ATOM 1380 O O . THR A 1 187 ? -10.687 -1.061 9.192 1.00 91.06 187 THR A O 1
ATOM 1383 N N . PRO A 1 188 ? -12.148 -1.597 10.830 1.00 93.88 188 PRO A N 1
ATOM 1384 C CA . PRO A 1 188 ? -11.746 -2.997 10.907 1.00 93.88 188 PRO A CA 1
ATOM 1385 C C . PRO A 1 188 ? -11.890 -3.716 9.560 1.00 93.88 188 PRO A C 1
ATOM 1387 O O . PRO A 1 188 ? -12.822 -3.454 8.798 1.00 93.88 188 PRO A O 1
ATOM 1390 N N . GLY A 1 189 ? -10.991 -4.659 9.289 1.00 96.25 189 GLY A N 1
ATOM 1391 C CA . GLY A 1 189 ? -10.911 -5.358 8.009 1.00 96.25 189 GLY A CA 1
ATOM 1392 C C . GLY A 1 189 ? -9.966 -4.683 7.015 1.00 96.25 189 GLY A C 1
ATOM 1393 O O . GLY A 1 189 ? -9.031 -3.983 7.401 1.00 96.25 189 GLY A O 1
ATOM 1394 N N . VAL A 1 190 ? -10.166 -4.975 5.729 1.00 96.62 190 VAL A N 1
ATOM 1395 C CA . VAL A 1 190 ? -9.295 -4.514 4.638 1.00 96.62 190 VAL A CA 1
ATOM 1396 C C . VAL A 1 190 ? -9.662 -3.081 4.263 1.00 96.62 190 VAL A C 1
ATOM 1398 O O . VAL A 1 190 ? -10.789 -2.811 3.847 1.00 96.62 190 VAL A O 1
ATOM 1401 N N . CYS A 1 191 ? -8.707 -2.164 4.380 1.00 95.88 191 CYS A N 1
ATOM 1402 C CA . CYS A 1 191 ? -8.877 -0.788 3.937 1.00 95.88 191 CYS A CA 1
ATOM 1403 C C . CYS A 1 191 ? -8.553 -0.626 2.443 1.00 95.88 191 CYS A C 1
ATOM 1405 O O . CYS A 1 191 ? -7.926 -1.484 1.820 1.00 95.88 191 CYS A O 1
ATOM 1407 N N . GLN A 1 192 ? -8.982 0.497 1.857 1.00 93.94 192 GLN A N 1
ATOM 1408 C CA . GLN A 1 192 ? -8.718 0.793 0.446 1.00 93.94 192 GLN A CA 1
ATOM 1409 C C . GLN A 1 192 ? -7.205 0.891 0.185 1.00 93.94 192 GLN A C 1
ATOM 1411 O O . GLN A 1 192 ? -6.529 1.590 0.949 1.00 93.94 192 GLN A O 1
ATOM 1416 N N . PRO A 1 193 ? -6.673 0.221 -0.855 1.00 94.56 193 PRO A N 1
ATOM 1417 C CA . PRO A 1 193 ? -5.265 0.327 -1.218 1.00 94.56 193 PRO A CA 1
ATOM 1418 C C . PRO A 1 193 ? -4.871 1.765 -1.571 1.00 94.56 193 PRO A C 1
ATOM 1420 O O . PRO A 1 193 ? -5.648 2.490 -2.193 1.00 94.56 193 PRO A O 1
ATOM 1423 N N . VAL A 1 194 ? -3.647 2.161 -1.221 1.00 94.31 194 VAL A N 1
ATOM 1424 C CA . VAL A 1 194 ? -3.073 3.468 -1.580 1.00 94.31 194 VAL A CA 1
ATOM 1425 C C . VAL A 1 194 ? -1.788 3.281 -2.363 1.00 94.31 194 VAL A C 1
ATOM 1427 O O . VAL A 1 194 ? -0.943 2.472 -1.989 1.00 94.31 194 VAL A O 1
ATOM 1430 N N . THR A 1 195 ? -1.640 4.034 -3.446 1.00 93.25 195 THR A N 1
ATOM 1431 C CA . THR A 1 195 ? -0.438 4.032 -4.281 1.00 93.25 195 THR A CA 1
ATOM 1432 C C . THR A 1 195 ? 0.665 4.875 -3.649 1.00 93.25 195 THR A C 1
ATOM 1434 O O . THR A 1 195 ? 0.413 5.991 -3.201 1.00 93.25 195 THR A O 1
ATOM 1437 N N . PHE A 1 196 ? 1.883 4.345 -3.654 1.00 93.12 196 PHE A N 1
ATOM 1438 C CA . PHE A 1 196 ? 3.104 5.011 -3.207 1.00 93.12 196 PHE A CA 1
ATOM 1439 C C . PHE A 1 196 ? 4.127 5.056 -4.339 1.00 93.12 196 PHE A C 1
ATOM 1441 O O . PHE A 1 196 ? 4.027 4.298 -5.309 1.00 93.12 196 PHE A O 1
ATOM 1448 N N . ASN A 1 197 ? 5.135 5.916 -4.208 1.00 90.19 197 ASN A N 1
ATOM 1449 C CA . ASN A 1 197 ? 6.232 5.931 -5.157 1.00 90.19 197 ASN A CA 1
ATOM 1450 C C . ASN A 1 197 ? 7.108 4.686 -4.963 1.00 90.19 197 ASN A C 1
ATOM 1452 O O . ASN A 1 197 ? 7.230 4.138 -3.863 1.00 90.19 197 ASN A O 1
ATOM 1456 N N . LEU A 1 198 ? 7.746 4.228 -6.039 1.00 86.12 198 LEU A N 1
ATOM 1457 C CA . LEU A 1 198 ? 8.714 3.145 -5.953 1.00 86.12 198 LEU A CA 1
ATOM 1458 C C . LEU A 1 198 ? 9.889 3.624 -5.096 1.00 86.12 198 LEU A C 1
ATOM 1460 O O . LEU A 1 198 ? 10.363 4.745 -5.273 1.00 86.12 198 LEU A O 1
ATOM 1464 N N . SER A 1 199 ? 10.358 2.762 -4.196 1.00 85.38 199 SER A N 1
ATOM 1465 C CA . SER A 1 199 ? 11.407 3.060 -3.211 1.00 85.38 199 SER A CA 1
ATOM 1466 C C . SER A 1 199 ? 10.975 3.940 -2.035 1.00 85.38 199 SER A C 1
ATOM 1468 O O . SER A 1 199 ? 11.799 4.163 -1.148 1.00 85.38 199 SER A O 1
ATOM 1470 N N . ASP A 1 200 ? 9.715 4.391 -1.963 1.00 91.38 200 ASP A N 1
ATOM 1471 C CA . ASP A 1 200 ? 9.235 5.099 -0.775 1.00 91.38 200 ASP A CA 1
ATOM 1472 C C . ASP A 1 200 ? 9.418 4.224 0.467 1.00 91.38 200 ASP A C 1
ATOM 1474 O O . ASP A 1 200 ? 9.052 3.045 0.481 1.00 91.38 200 ASP A O 1
ATOM 1478 N N . THR A 1 201 ? 9.944 4.819 1.533 1.00 93.69 201 THR A N 1
ATOM 1479 C CA . THR A 1 201 ? 9.902 4.216 2.865 1.00 93.69 201 THR A CA 1
ATOM 1480 C C . THR A 1 201 ? 8.687 4.765 3.596 1.00 93.69 201 THR A C 1
ATOM 1482 O O . THR A 1 201 ? 8.615 5.948 3.919 1.00 93.69 201 THR A O 1
ATOM 1485 N N . VAL A 1 202 ? 7.711 3.895 3.832 1.00 96.31 202 VAL A N 1
ATOM 1486 C CA . VAL A 1 202 ? 6.449 4.226 4.488 1.00 96.31 202 VAL A CA 1
ATOM 1487 C C . VAL A 1 202 ? 6.553 3.847 5.958 1.00 96.31 202 VAL A C 1
ATOM 1489 O O . VAL A 1 202 ? 6.740 2.678 6.293 1.00 96.31 202 VAL A O 1
ATOM 1492 N N . THR A 1 203 ? 6.421 4.828 6.845 1.00 97.38 203 THR A N 1
ATOM 1493 C CA . THR A 1 203 ? 6.322 4.599 8.289 1.00 97.38 203 THR A CA 1
ATOM 1494 C C . THR A 1 203 ? 4.866 4.361 8.660 1.00 97.38 203 THR A C 1
ATOM 1496 O O . THR A 1 203 ? 4.007 5.179 8.344 1.00 97.38 203 THR A O 1
ATOM 1499 N N . LEU A 1 204 ? 4.595 3.243 9.324 1.00 97.94 204 LEU A N 1
ATOM 1500 C CA . LEU A 1 204 ? 3.296 2.796 9.804 1.00 97.94 204 LEU A CA 1
ATOM 1501 C C . LEU A 1 204 ? 3.220 2.958 11.322 1.00 97.94 204 LEU A C 1
ATOM 1503 O O . LEU A 1 204 ? 4.078 2.461 12.054 1.00 97.94 204 LEU A O 1
ATOM 1507 N N . THR A 1 205 ? 2.150 3.590 11.789 1.00 98.06 205 THR A N 1
ATOM 1508 C CA . THR A 1 205 ? 1.846 3.744 13.213 1.00 98.06 205 THR A CA 1
ATOM 1509 C C . THR A 1 205 ? 0.475 3.153 13.489 1.00 98.06 205 THR A C 1
ATOM 1511 O O . THR A 1 205 ? -0.532 3.625 12.963 1.00 98.06 205 THR A O 1
ATOM 1514 N N . ALA A 1 206 ? 0.435 2.120 14.323 1.00 98.31 206 ALA A N 1
ATOM 1515 C CA . ALA A 1 206 ? -0.787 1.530 14.840 1.00 98.31 206 ALA A CA 1
ATOM 1516 C C . ALA A 1 206 ? -1.190 2.200 16.160 1.00 98.31 206 ALA A C 1
ATOM 1518 O O . ALA A 1 206 ? -0.379 2.331 17.076 1.00 98.31 206 ALA A O 1
ATOM 1519 N N . THR A 1 207 ? -2.462 2.555 16.292 1.00 98.00 207 THR A N 1
ATOM 1520 C CA . THR A 1 207 ? -3.033 3.133 17.513 1.00 98.00 207 THR A CA 1
ATOM 1521 C C . THR A 1 207 ? -4.238 2.304 17.926 1.00 98.00 207 THR A C 1
ATOM 1523 O O . THR A 1 207 ? -5.182 2.144 17.153 1.00 98.00 207 THR A O 1
ATOM 1526 N N . GLY A 1 208 ? -4.192 1.735 19.131 1.00 96.50 208 GLY A N 1
ATOM 1527 C CA . GLY A 1 208 ? -5.308 0.969 19.681 1.00 96.50 208 GLY A CA 1
ATOM 1528 C C . GLY A 1 208 ? -6.479 1.872 20.066 1.00 96.50 208 GLY A C 1
ATOM 1529 O O . GLY A 1 208 ? -6.287 3.020 20.462 1.00 96.50 208 GLY A O 1
ATOM 1530 N N . SER A 1 209 ? -7.695 1.341 19.971 1.00 92.88 209 SER A N 1
ATOM 1531 C CA . SER A 1 209 ? -8.921 1.993 20.438 1.00 92.88 209 SER A CA 1
ATOM 1532 C C . SER A 1 209 ? -9.648 1.024 21.358 1.00 92.88 209 SER A C 1
ATOM 1534 O O . SER A 1 209 ? -10.207 0.027 20.900 1.00 92.88 209 SER A O 1
ATOM 1536 N N . ASN A 1 210 ? -9.553 1.269 22.670 1.00 92.31 210 ASN A N 1
ATOM 1537 C CA . ASN A 1 210 ? -9.920 0.302 23.714 1.00 92.31 210 ASN A CA 1
ATOM 1538 C C . ASN A 1 210 ? -9.257 -1.077 23.521 1.00 92.31 210 ASN A C 1
ATOM 1540 O O . ASN A 1 210 ? -9.826 -2.127 23.814 1.00 92.31 210 ASN A O 1
ATOM 1544 N N . SER A 1 211 ? -8.041 -1.068 22.986 1.00 95.44 211 SER A N 1
ATOM 1545 C CA . SER A 1 211 ? -7.260 -2.236 22.592 1.00 95.44 211 SER A CA 1
ATOM 1546 C C . SER A 1 211 ? -5.771 -1.901 22.652 1.00 95.44 211 SER A C 1
ATOM 1548 O O . SER A 1 211 ? -5.388 -0.733 22.765 1.00 95.44 211 SER A O 1
ATOM 1550 N N . THR A 1 212 ? -4.923 -2.918 22.548 1.00 96.81 212 THR A N 1
ATOM 1551 C CA . THR A 1 212 ? -3.471 -2.765 22.455 1.00 96.81 212 THR A CA 1
ATOM 1552 C C . THR A 1 212 ? -2.957 -3.340 21.145 1.00 96.81 212 THR A C 1
ATOM 1554 O O . THR A 1 212 ? -3.360 -4.422 20.716 1.00 96.81 212 THR A O 1
ATOM 1557 N N . PHE A 1 213 ? -2.048 -2.617 20.489 1.00 98.38 213 PHE A N 1
ATOM 1558 C CA . PHE A 1 213 ? -1.346 -3.152 19.327 1.00 98.38 213 PHE A CA 1
ATOM 1559 C C . PHE A 1 213 ? -0.545 -4.397 19.733 1.00 98.38 213 PHE A C 1
ATOM 1561 O O . PHE A 1 213 ? 0.142 -4.391 20.752 1.00 98.38 213 PHE A O 1
ATOM 1568 N N . SER A 1 214 ? -0.671 -5.466 18.950 1.00 98.19 214 SER A N 1
ATOM 1569 C CA . SER A 1 214 ? -0.026 -6.758 19.196 1.00 98.19 214 SER A CA 1
ATOM 1570 C C . SER A 1 214 ? 1.115 -7.012 18.213 1.00 98.19 214 SER A C 1
ATOM 1572 O O . SER A 1 214 ? 2.231 -7.295 18.641 1.00 98.19 214 SER A O 1
ATOM 1574 N N . SER A 1 215 ? 0.855 -6.915 16.905 1.00 98.56 215 SER A N 1
ATOM 1575 C CA . SER A 1 215 ? 1.868 -7.158 15.871 1.00 98.56 215 SER A CA 1
ATOM 1576 C C . SER A 1 215 ? 1.437 -6.701 14.475 1.00 98.56 215 SER A C 1
ATOM 1578 O O . SER A 1 215 ? 0.250 -6.549 14.176 1.00 98.56 215 SER A O 1
ATOM 1580 N N . TRP A 1 216 ? 2.434 -6.525 13.613 1.00 98.62 216 TRP A N 1
ATOM 1581 C CA . TRP A 1 216 ? 2.323 -6.461 12.164 1.00 98.62 216 TRP A CA 1
ATOM 1582 C C . TRP A 1 216 ? 2.566 -7.853 11.569 1.00 98.62 216 TRP A C 1
ATOM 1584 O O . TRP A 1 216 ? 3.430 -8.594 12.048 1.00 98.62 216 TRP A O 1
ATOM 1594 N N . SER A 1 217 ? 1.833 -8.203 10.514 1.00 98.50 217 SER A N 1
ATOM 1595 C CA . SER A 1 217 ? 2.060 -9.409 9.703 1.00 98.50 217 SER A CA 1
ATOM 1596 C C . SER A 1 217 ? 1.794 -9.145 8.214 1.00 98.50 217 SER A C 1
ATOM 1598 O O . SER A 1 217 ? 1.300 -8.076 7.856 1.00 98.50 217 SER A O 1
ATOM 1600 N N . GLY A 1 218 ? 2.105 -10.112 7.343 1.00 97.94 218 GLY A N 1
ATOM 1601 C CA . GLY A 1 218 ? 2.051 -9.954 5.884 1.00 97.94 218 GLY A CA 1
ATOM 1602 C C . GLY A 1 218 ? 3.422 -9.576 5.325 1.00 97.94 218 GLY A C 1
ATOM 1603 O O . GLY A 1 218 ? 4.424 -10.165 5.723 1.00 97.94 218 GLY A O 1
ATOM 1604 N N . ASP A 1 219 ? 3.478 -8.572 4.450 1.00 97.06 219 ASP A N 1
ATOM 1605 C CA . ASP A 1 219 ? 4.730 -8.077 3.854 1.00 97.06 219 ASP A CA 1
ATOM 1606 C C . ASP A 1 219 ? 5.637 -7.311 4.835 1.00 97.06 219 ASP A C 1
ATOM 1608 O O . ASP A 1 219 ? 6.775 -6.974 4.506 1.00 97.06 219 ASP A O 1
ATOM 1612 N N . TYR A 1 220 ? 5.145 -7.034 6.045 1.00 97.19 220 TYR A N 1
ATOM 1613 C CA . TYR A 1 220 ? 5.921 -6.506 7.161 1.00 97.19 220 TYR A CA 1
ATOM 1614 C C . TYR A 1 220 ? 5.552 -7.264 8.436 1.00 97.19 220 TYR A C 1
ATOM 1616 O O . TYR A 1 220 ? 4.401 -7.238 8.871 1.00 97.19 220 TYR A O 1
ATOM 1624 N N . VAL A 1 221 ? 6.531 -7.950 9.031 1.00 98.00 221 VAL A N 1
ATOM 1625 C CA . VAL A 1 221 ? 6.351 -8.776 10.232 1.00 98.00 221 VAL A CA 1
ATOM 1626 C C . VAL A 1 221 ? 7.184 -8.188 11.363 1.00 98.00 221 VAL A C 1
ATOM 1628 O O . VAL A 1 221 ? 8.411 -8.178 11.293 1.00 98.00 221 VAL A O 1
ATOM 1631 N N . SER A 1 222 ? 6.525 -7.668 12.397 1.00 98.00 222 SER A N 1
ATOM 1632 C CA . SER A 1 222 ? 7.192 -6.989 13.513 1.00 98.00 222 SER A CA 1
ATOM 1633 C C . SER A 1 222 ? 6.247 -6.812 14.701 1.00 98.00 222 SER A C 1
ATOM 1635 O O . SER A 1 222 ? 5.038 -6.711 14.525 1.00 98.00 222 SER A O 1
ATOM 1637 N N . ILE A 1 223 ? 6.792 -6.722 15.912 1.00 97.31 223 ILE A N 1
ATOM 1638 C CA . ILE A 1 223 ? 6.057 -6.268 17.109 1.00 97.31 223 ILE A CA 1
ATOM 1639 C C . ILE A 1 223 ? 6.353 -4.802 17.451 1.00 97.31 223 ILE A C 1
ATOM 1641 O O . ILE A 1 223 ? 5.732 -4.233 18.345 1.00 97.31 223 ILE A O 1
ATOM 1645 N N . SER A 1 224 ? 7.309 -4.185 16.754 1.00 97.62 224 SER A N 1
ATOM 1646 C CA . SER A 1 224 ? 7.651 -2.780 16.945 1.00 97.62 224 SER A CA 1
ATOM 1647 C C . SER A 1 224 ? 6.576 -1.885 16.342 1.00 97.62 224 SER A C 1
ATOM 1649 O O . SER A 1 224 ? 6.042 -2.157 15.264 1.00 97.62 224 SER A O 1
ATOM 1651 N N . ASN A 1 225 ? 6.279 -0.797 17.042 1.00 97.44 225 ASN A N 1
ATOM 1652 C CA . ASN A 1 225 ? 5.341 0.216 16.599 1.00 97.44 225 ASN A CA 1
ATOM 1653 C C . ASN A 1 225 ? 5.809 1.589 17.112 1.00 97.44 225 ASN A C 1
ATOM 1655 O O . ASN A 1 225 ? 5.935 1.747 18.329 1.00 97.44 225 ASN A O 1
ATOM 1659 N N . PRO A 1 226 ? 6.075 2.570 16.231 1.00 97.62 226 PRO A N 1
ATOM 1660 C CA . PRO A 1 226 ? 5.922 2.523 14.771 1.00 97.62 226 PRO A CA 1
ATOM 1661 C C . PRO A 1 226 ? 6.910 1.570 14.069 1.00 97.62 226 PRO A C 1
ATOM 1663 O O . PRO A 1 226 ? 7.902 1.139 14.657 1.00 97.62 226 PRO A O 1
ATOM 1666 N N . GLY A 1 227 ? 6.612 1.222 12.816 1.00 95.38 227 GLY A N 1
ATOM 1667 C CA . GLY A 1 227 ? 7.456 0.400 11.939 1.00 95.38 227 GLY A CA 1
ATOM 1668 C C . GLY A 1 227 ? 7.585 1.008 10.542 1.00 95.38 227 GLY A C 1
ATOM 1669 O O . GLY A 1 227 ? 6.792 1.870 10.185 1.00 95.38 227 GLY A O 1
ATOM 1670 N N . SER A 1 228 ? 8.558 0.576 9.738 1.00 95.50 228 SER A N 1
ATOM 1671 C CA . SER A 1 228 ? 8.784 1.119 8.388 1.00 95.50 228 SER A CA 1
ATOM 1672 C C . SER A 1 228 ? 8.881 0.011 7.344 1.00 95.50 228 SER A C 1
ATOM 1674 O O . SER A 1 228 ? 9.474 -1.038 7.599 1.00 95.50 228 SER A O 1
ATOM 1676 N N . ILE A 1 229 ? 8.313 0.257 6.164 1.00 95.19 229 ILE A N 1
ATOM 1677 C CA . ILE A 1 229 ? 8.279 -0.672 5.032 1.00 95.19 229 ILE A CA 1
ATOM 1678 C C . ILE A 1 229 ? 8.678 0.052 3.741 1.00 95.19 229 ILE A C 1
ATOM 1680 O O . ILE A 1 229 ? 8.205 1.153 3.474 1.00 95.19 229 ILE A O 1
ATOM 1684 N N . THR A 1 230 ? 9.545 -0.553 2.929 1.00 92.50 230 THR A N 1
ATOM 1685 C CA . THR A 1 230 ? 9.945 0.009 1.629 1.00 92.50 230 THR A CA 1
ATOM 1686 C C . THR A 1 230 ? 9.043 -0.512 0.513 1.00 92.50 230 THR A C 1
ATOM 1688 O O . THR A 1 230 ? 8.848 -1.721 0.364 1.00 92.50 230 THR A O 1
ATOM 1691 N N . MET A 1 231 ? 8.513 0.396 -0.302 1.00 91.94 231 MET A N 1
ATOM 1692 C CA . MET A 1 231 ? 7.598 0.094 -1.400 1.00 91.94 231 MET A CA 1
ATOM 1693 C C . MET A 1 231 ? 8.370 -0.304 -2.663 1.00 91.94 231 MET A C 1
ATOM 1695 O O . MET A 1 231 ? 8.726 0.528 -3.491 1.00 91.94 231 MET A O 1
ATOM 1699 N N . SER A 1 232 ? 8.646 -1.601 -2.806 1.00 86.12 232 SER A N 1
ATOM 1700 C CA . SER A 1 232 ? 9.291 -2.197 -3.992 1.00 86.12 232 SER A CA 1
ATOM 1701 C C . SER A 1 232 ? 8.327 -2.944 -4.922 1.00 86.12 232 SER A C 1
ATOM 1703 O O . SER A 1 232 ? 8.675 -3.266 -6.052 1.00 86.12 232 SER A O 1
ATOM 1705 N N . ALA A 1 233 ? 7.125 -3.240 -4.436 1.00 88.56 233 ALA A N 1
ATOM 1706 C CA . ALA A 1 233 ? 6.038 -3.920 -5.130 1.00 88.56 233 ALA A CA 1
ATOM 1707 C C . ALA A 1 233 ? 4.737 -3.620 -4.374 1.00 88.56 233 ALA A C 1
ATOM 1709 O O . ALA A 1 233 ? 4.771 -2.955 -3.335 1.00 88.56 233 ALA A O 1
ATOM 1710 N N . ASN A 1 234 ? 3.601 -4.130 -4.851 1.00 92.94 234 ASN A N 1
ATOM 1711 C CA . ASN A 1 234 ? 2.378 -4.112 -4.051 1.00 92.94 234 ASN A CA 1
ATOM 1712 C C . ASN A 1 234 ? 2.626 -4.821 -2.716 1.00 92.94 234 ASN A C 1
ATOM 1714 O O . ASN A 1 234 ? 3.217 -5.900 -2.696 1.00 92.94 234 ASN A O 1
ATOM 1718 N N . LYS A 1 235 ? 2.192 -4.203 -1.617 1.00 94.88 235 LYS A N 1
ATOM 1719 C CA . LYS A 1 235 ? 2.356 -4.735 -0.265 1.00 94.88 235 LYS A CA 1
ATOM 1720 C C . LYS A 1 235 ? 1.029 -4.789 0.469 1.00 94.88 235 LYS A C 1
ATOM 1722 O O . LYS A 1 235 ? 0.200 -3.892 0.339 1.00 94.88 235 LYS A O 1
ATOM 1727 N N . ALA A 1 236 ? 0.847 -5.828 1.266 1.00 97.25 236 ALA A N 1
ATOM 1728 C CA . ALA A 1 236 ? -0.280 -6.027 2.151 1.00 97.25 236 ALA A CA 1
ATOM 1729 C C . ALA A 1 236 ? 0.227 -6.285 3.573 1.00 97.25 236 ALA A C 1
ATOM 1731 O O . ALA A 1 236 ? 0.995 -7.215 3.822 1.00 97.25 236 ALA A O 1
ATOM 1732 N N . VAL A 1 237 ? -0.216 -5.462 4.522 1.00 98.06 237 VAL A N 1
ATOM 1733 C CA . VAL A 1 237 ? 0.156 -5.580 5.937 1.00 98.06 237 VAL A CA 1
ATOM 1734 C C . VAL A 1 237 ? -1.085 -5.665 6.808 1.00 98.06 237 VAL A C 1
ATOM 1736 O O . VAL A 1 237 ? -2.089 -5.005 6.548 1.00 98.06 237 VAL A O 1
ATOM 1739 N N . THR A 1 238 ? -1.019 -6.467 7.865 1.00 98.44 238 THR A N 1
ATOM 1740 C CA . THR A 1 238 ? -2.093 -6.587 8.854 1.00 98.44 238 THR A CA 1
ATOM 1741 C C . THR A 1 238 ? -1.612 -6.095 10.209 1.00 98.44 238 THR A C 1
ATOM 1743 O O . THR A 1 238 ? -0.673 -6.667 10.762 1.00 98.44 238 THR A O 1
ATOM 1746 N N . ALA A 1 239 ? -2.272 -5.072 10.755 1.00 98.56 239 ALA A N 1
ATOM 1747 C CA . ALA A 1 239 ? -2.132 -4.659 12.147 1.00 98.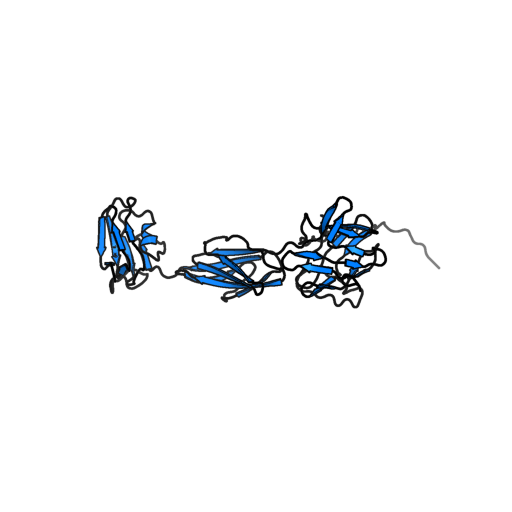56 239 ALA A CA 1
ATOM 1748 C C . ALA A 1 239 ? -3.088 -5.476 13.015 1.00 98.56 239 ALA A C 1
ATOM 1750 O O . ALA A 1 239 ? -4.302 -5.430 12.812 1.00 98.56 239 ALA A O 1
ATOM 1751 N N . THR A 1 240 ? -2.555 -6.199 13.992 1.00 98.56 240 THR A N 1
ATOM 1752 C CA . THR A 1 240 ? -3.360 -6.966 14.946 1.00 98.56 240 THR A CA 1
ATOM 1753 C C . THR A 1 240 ? -3.436 -6.234 16.272 1.00 98.56 240 THR A C 1
ATOM 1755 O O . THR A 1 240 ? -2.412 -5.827 16.820 1.00 98.56 240 THR A O 1
ATOM 1758 N N . PHE A 1 241 ? -4.647 -6.099 16.802 1.00 98.25 241 PHE A N 1
ATOM 1759 C CA . PHE A 1 241 ? -4.935 -5.481 18.086 1.00 98.25 241 PHE A CA 1
ATOM 1760 C C . PHE A 1 241 ? -5.619 -6.483 19.015 1.00 98.25 241 PHE A C 1
ATOM 1762 O O . PHE A 1 241 ? -6.601 -7.124 18.641 1.00 98.25 241 PHE A O 1
ATOM 1769 N N . SER A 1 242 ? -5.128 -6.576 20.248 1.00 95.94 242 SER A N 1
ATOM 1770 C CA . SER A 1 242 ? -5.756 -7.356 21.311 1.00 95.94 242 SER A CA 1
ATOM 1771 C C . SER A 1 242 ? -6.775 -6.481 22.046 1.00 95.94 242 SER A C 1
ATOM 1773 O O . SER A 1 242 ? -6.430 -5.360 22.433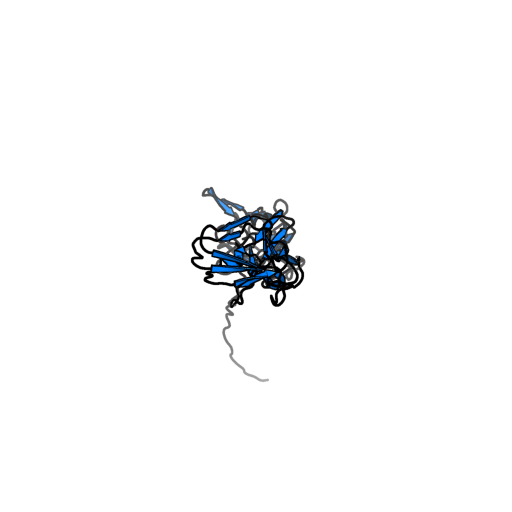 1.00 95.94 242 SER A O 1
ATOM 1775 N N . PRO A 1 243 ? -8.023 -6.940 22.244 1.00 93.25 243 PRO A N 1
ATOM 1776 C CA . PRO A 1 243 ? -9.027 -6.185 22.989 1.00 93.25 243 PRO A CA 1
ATOM 1777 C C . PRO A 1 243 ? -8.541 -5.829 24.398 1.00 93.25 243 PRO A C 1
ATOM 1779 O O . PRO A 1 243 ? -7.948 -6.656 25.092 1.00 93.25 243 PRO A O 1
ATOM 1782 N N . GLY A 1 244 ? -8.807 -4.598 24.831 1.00 92.44 244 GLY A N 1
ATOM 1783 C CA . GLY A 1 244 ? -8.584 -4.182 26.210 1.00 92.44 244 GLY A CA 1
ATOM 1784 C C . GLY A 1 244 ? -9.633 -4.777 27.148 1.00 92.44 244 GLY A C 1
ATOM 1785 O O . GLY A 1 244 ? -10.631 -5.358 26.713 1.00 92.44 244 GLY A O 1
ATOM 1786 N N . ALA A 1 245 ? -9.431 -4.588 28.451 1.00 93.50 245 ALA A N 1
ATOM 1787 C CA . ALA A 1 245 ? -10.412 -4.966 29.461 1.00 93.50 245 ALA A CA 1
ATOM 1788 C C . ALA A 1 245 ? -11.733 -4.203 29.245 1.00 93.50 245 ALA A C 1
ATOM 1790 O O . ALA A 1 245 ? -11.730 -2.977 29.133 1.00 93.50 245 ALA A O 1
ATOM 1791 N N . ALA A 1 246 ? -12.852 -4.928 29.182 1.00 95.44 246 ALA A N 1
ATOM 1792 C CA . ALA A 1 246 ? -14.172 -4.330 29.006 1.00 95.44 246 ALA A CA 1
ATOM 1793 C C . ALA A 1 246 ? -14.507 -3.386 30.172 1.00 95.44 246 ALA A C 1
ATOM 1795 O O . ALA A 1 246 ? -14.275 -3.718 31.337 1.00 95.44 246 ALA A O 1
ATOM 1796 N N . THR A 1 247 ? -15.080 -2.228 29.858 1.00 96.56 247 THR A N 1
ATOM 1797 C CA . THR A 1 247 ? -15.587 -1.267 30.855 1.00 96.56 247 THR A CA 1
ATOM 1798 C C . THR A 1 247 ? -17.100 -1.360 31.011 1.00 96.56 247 THR A C 1
ATOM 1800 O O . THR A 1 247 ? -17.649 -0.870 31.996 1.00 96.56 247 THR A O 1
ATOM 1803 N N . VAL A 1 248 ? -17.772 -2.033 30.074 1.00 96.88 248 VAL A N 1
ATOM 1804 C CA . VAL A 1 248 ? -19.203 -2.323 30.106 1.00 96.88 248 VAL A CA 1
ATOM 1805 C C . VAL A 1 248 ? -19.435 -3.803 29.793 1.00 96.88 248 VAL A C 1
ATOM 1807 O O . VAL A 1 248 ? -18.698 -4.414 29.020 1.00 96.88 248 VAL A O 1
ATOM 1810 N N . LYS A 1 249 ? -20.462 -4.394 30.402 1.00 95.31 249 LYS A N 1
ATOM 1811 C CA . LYS A 1 249 ? -20.859 -5.789 30.195 1.00 95.31 249 LYS A CA 1
ATOM 1812 C C . LYS A 1 249 ? -22.376 -5.921 30.186 1.00 95.31 249 LYS A C 1
ATOM 1814 O O . LYS A 1 249 ? -23.038 -5.349 31.043 1.00 95.31 249 LYS A O 1
ATOM 1819 N N . ILE A 1 250 ? -22.910 -6.739 29.287 1.00 94.44 250 ILE A N 1
ATOM 1820 C CA . ILE A 1 250 ? -24.278 -7.256 29.389 1.00 94.44 250 ILE A CA 1
ATOM 1821 C C . ILE A 1 250 ? -24.223 -8.602 30.120 1.00 94.44 250 ILE A C 1
ATOM 1823 O O . ILE A 1 250 ? -23.406 -9.466 29.798 1.00 94.44 250 ILE A O 1
ATOM 1827 N N . ASP A 1 251 ? -25.056 -8.797 31.140 1.00 93.06 251 ASP A N 1
ATOM 1828 C CA . ASP A 1 251 ? -25.130 -10.087 31.827 1.00 93.06 251 ASP A CA 1
ATOM 1829 C C . ASP A 1 251 ? -25.599 -11.194 30.871 1.00 93.06 251 ASP A C 1
ATOM 1831 O O . ASP A 1 251 ? -26.607 -11.056 30.185 1.00 93.06 251 ASP A O 1
ATOM 1835 N N . GLY A 1 252 ? -24.850 -12.300 30.831 1.00 89.94 252 GLY A N 1
ATOM 1836 C CA . GLY A 1 252 ? -25.077 -13.397 29.884 1.00 89.94 252 GLY A CA 1
ATOM 1837 C C . GLY A 1 252 ? -24.399 -13.216 28.519 1.00 89.94 252 GLY A C 1
ATOM 1838 O O . GLY A 1 252 ? -24.404 -14.158 27.735 1.00 89.94 252 GLY A O 1
ATOM 1839 N N . ASP A 1 253 ? -23.770 -12.066 28.259 1.00 90.50 253 ASP A N 1
ATOM 1840 C CA . ASP A 1 253 ? -22.998 -11.794 27.042 1.00 90.50 253 ASP A CA 1
ATOM 1841 C C . ASP A 1 253 ? -21.485 -11.887 27.320 1.00 90.50 253 ASP A C 1
ATOM 1843 O O . ASP A 1 253 ? -20.990 -11.437 28.359 1.00 90.50 253 ASP A O 1
ATOM 1847 N N . SER A 1 254 ? -20.746 -12.489 26.388 1.00 88.94 254 SER A N 1
ATOM 1848 C CA . SER A 1 254 ? -19.280 -12.588 26.410 1.00 88.94 254 SER A CA 1
ATOM 1849 C C . SER A 1 254 ? -18.579 -11.489 25.602 1.00 88.94 254 SER A C 1
ATOM 1851 O O . SER A 1 254 ? -17.351 -11.438 25.576 1.00 88.94 254 SER A O 1
ATOM 1853 N N . THR A 1 255 ? -19.335 -10.636 24.914 1.00 90.25 255 THR A N 1
ATOM 1854 C CA . THR A 1 255 ? -18.827 -9.532 24.096 1.00 90.25 255 THR A CA 1
ATOM 1855 C C . THR A 1 255 ? -18.243 -8.437 24.989 1.00 90.25 255 THR A C 1
ATOM 1857 O O . THR A 1 255 ? -18.834 -8.047 25.998 1.00 90.25 255 THR A O 1
ATOM 1860 N N . ALA A 1 256 ? -17.062 -7.932 24.626 1.00 91.19 256 ALA A N 1
ATOM 1861 C CA . ALA A 1 256 ? -16.433 -6.816 25.321 1.00 91.19 256 ALA A CA 1
ATOM 1862 C C . ALA A 1 256 ? -17.049 -5.493 24.847 1.00 91.19 256 ALA A C 1
ATOM 1864 O O . ALA A 1 256 ? -16.952 -5.151 23.668 1.00 91.19 256 ALA A O 1
ATOM 1865 N N . TYR A 1 257 ? -17.639 -4.740 25.776 1.00 94.25 257 TYR A N 1
ATOM 1866 C CA . TYR A 1 257 ? -18.163 -3.401 25.521 1.00 94.25 257 TYR A CA 1
ATOM 1867 C C . TYR A 1 257 ? -17.310 -2.355 26.238 1.00 94.25 257 TYR A C 1
ATOM 1869 O O . TYR A 1 257 ? -16.761 -2.594 27.320 1.00 94.25 257 TYR A O 1
ATOM 1877 N N . TYR A 1 258 ? -17.208 -1.179 25.622 1.00 95.12 258 TYR A N 1
ATOM 1878 C CA . TYR A 1 258 ? -16.356 -0.089 26.111 1.00 95.12 258 TYR A CA 1
ATOM 1879 C C . TYR A 1 258 ? -17.124 1.212 26.384 1.00 95.12 258 TYR A C 1
ATOM 1881 O O . TYR A 1 258 ? -16.574 2.158 26.947 1.00 95.12 258 TYR A O 1
ATOM 1889 N N . SER A 1 259 ? -18.404 1.253 26.009 1.00 94.94 259 SER A N 1
ATOM 1890 C CA . SER A 1 259 ? -19.336 2.344 26.297 1.00 94.94 259 SER A CA 1
ATOM 1891 C C . SER A 1 259 ? -20.739 1.805 26.547 1.00 94.94 259 SER A C 1
ATOM 1893 O O . SER A 1 259 ? -21.082 0.709 26.087 1.00 94.94 259 SER A O 1
ATOM 1895 N N . ILE A 1 260 ? -21.573 2.576 27.244 1.00 94.06 260 ILE A N 1
ATOM 1896 C CA . ILE A 1 260 ? -22.963 2.197 27.505 1.00 94.06 260 ILE A CA 1
ATOM 1897 C C . ILE A 1 260 ? -23.724 2.142 26.177 1.00 94.06 260 ILE A C 1
ATOM 1899 O O . ILE A 1 260 ? -24.455 1.183 25.938 1.00 94.06 260 ILE A O 1
ATOM 1903 N N . ASN A 1 261 ? -23.485 3.086 25.259 1.00 92.56 261 ASN A N 1
ATOM 1904 C CA . ASN A 1 261 ? -24.106 3.057 23.933 1.00 92.56 261 ASN A CA 1
ATOM 1905 C C . ASN A 1 261 ? -23.728 1.817 23.110 1.00 92.56 261 ASN A C 1
ATOM 1907 O O . ASN A 1 261 ? -24.577 1.288 22.399 1.00 92.56 261 ASN A O 1
ATOM 1911 N N . SER A 1 262 ? -22.486 1.323 23.209 1.00 91.44 262 SER A N 1
ATOM 1912 C CA . SER A 1 262 ? -22.086 0.104 22.488 1.00 91.44 262 SER A CA 1
ATOM 1913 C C . SER A 1 262 ? -22.852 -1.130 22.970 1.00 91.44 262 SER A C 1
ATOM 1915 O O . SER A 1 262 ? -23.237 -1.961 22.153 1.00 91.44 262 SER A O 1
ATOM 1917 N N . ALA A 1 263 ? -23.140 -1.214 24.273 1.00 91.88 263 ALA A N 1
ATOM 1918 C CA . ALA A 1 263 ? -23.976 -2.270 24.836 1.00 91.88 263 ALA A CA 1
ATOM 1919 C C . ALA A 1 263 ? -25.455 -2.099 24.446 1.00 91.88 263 ALA A C 1
ATOM 1921 O O . ALA A 1 263 ? -26.121 -3.072 24.113 1.00 91.88 263 ALA A O 1
ATOM 1922 N N . LEU A 1 264 ? -25.968 -0.865 24.417 1.00 89.00 264 LEU A N 1
ATOM 1923 C CA . LEU A 1 264 ? -27.344 -0.570 23.985 1.00 89.00 264 LEU A CA 1
ATOM 1924 C C . LEU A 1 264 ? -27.589 -0.783 22.484 1.00 89.00 264 LEU A C 1
ATOM 1926 O O . LEU A 1 264 ? -28.735 -0.898 22.062 1.00 89.00 264 LEU A O 1
ATOM 1930 N N . ALA A 1 265 ? -26.539 -0.810 21.662 1.00 88.19 265 ALA A N 1
ATOM 1931 C CA . ALA A 1 265 ? -26.659 -1.130 20.242 1.00 88.19 265 ALA A CA 1
ATOM 1932 C C . ALA A 1 265 ? -26.887 -2.633 19.992 1.00 88.19 265 ALA A C 1
ATOM 1934 O O . ALA A 1 265 ? -27.367 -3.010 18.921 1.00 88.19 265 ALA A O 1
ATOM 1935 N N . ALA A 1 266 ? -26.548 -3.493 20.959 1.00 85.56 266 ALA A N 1
ATOM 1936 C CA . ALA A 1 266 ? -26.874 -4.909 20.893 1.00 85.56 266 ALA A CA 1
ATOM 1937 C C . ALA A 1 266 ? -28.395 -5.111 21.058 1.00 85.56 266 ALA A C 1
ATOM 1939 O O . ALA A 1 266 ? -29.051 -4.320 21.738 1.00 85.56 266 ALA A O 1
ATOM 1940 N N . PRO A 1 267 ? -28.990 -6.160 20.458 1.00 77.94 267 PRO A N 1
ATOM 1941 C CA . PRO A 1 267 ? -30.415 -6.453 20.597 1.00 77.94 267 PRO A CA 1
ATOM 1942 C C . PRO A 1 267 ? -30.710 -6.967 22.014 1.00 77.94 267 PRO A C 1
ATOM 1944 O O . PRO A 1 267 ? -30.813 -8.170 22.249 1.00 77.94 267 PRO A O 1
ATOM 1947 N N . VAL A 1 268 ? -30.804 -6.051 22.975 1.00 73.06 268 VAL A N 1
ATOM 1948 C CA . VAL A 1 268 ? -30.988 -6.369 24.390 1.00 73.06 268 VAL A CA 1
ATOM 1949 C C . VAL A 1 268 ? -32.453 -6.238 24.800 1.00 73.06 268 VAL A C 1
ATOM 1951 O O . VAL A 1 268 ? -33.083 -5.196 24.621 1.00 73.06 268 VAL A O 1
ATOM 1954 N N . GLN A 1 269 ? -32.992 -7.302 25.395 1.00 73.44 269 GLN A N 1
ATOM 1955 C CA . GLN A 1 269 ? -34.293 -7.316 26.066 1.00 73.44 269 GLN A CA 1
ATOM 1956 C C . GLN A 1 269 ? -34.098 -7.792 27.507 1.00 73.44 269 GLN A C 1
ATOM 1958 O O . GLN A 1 269 ? -33.351 -8.742 27.726 1.00 73.44 269 GLN A O 1
ATOM 1963 N N . ASP A 1 270 ? -34.723 -7.118 28.480 1.00 78.69 270 ASP A N 1
ATOM 1964 C CA . ASP A 1 270 ? -34.617 -7.438 29.919 1.00 78.69 270 ASP A CA 1
ATOM 1965 C C . ASP A 1 270 ? -33.176 -7.575 30.449 1.00 78.69 270 ASP A C 1
ATOM 1967 O O . ASP A 1 270 ? -32.886 -8.326 31.383 1.00 78.69 270 ASP A O 1
ATOM 1971 N N . ALA A 1 271 ? -32.238 -6.847 29.841 1.00 87.38 271 ALA A N 1
ATOM 1972 C CA . ALA A 1 271 ? -30.824 -6.992 30.139 1.00 87.38 271 ALA A CA 1
ATOM 1973 C C . ALA A 1 271 ? -30.398 -6.206 31.387 1.00 87.38 271 ALA A C 1
ATOM 1975 O O . ALA A 1 271 ? -30.861 -5.093 31.660 1.00 87.38 271 ALA A O 1
ATOM 1976 N N . THR A 1 272 ? -29.430 -6.771 32.110 1.00 93.12 272 THR A N 1
ATOM 1977 C CA . THR A 1 272 ? -28.625 -6.027 33.081 1.00 93.12 272 THR A CA 1
ATOM 1978 C C . THR A 1 272 ? -27.311 -5.623 32.425 1.00 93.12 272 THR A C 1
ATOM 1980 O O . THR A 1 272 ? -26.490 -6.478 32.098 1.00 93.12 272 THR A O 1
ATOM 1983 N N . ILE A 1 273 ? -27.115 -4.319 32.248 1.00 95.12 273 ILE A N 1
ATOM 1984 C CA . ILE A 1 273 ? -25.860 -3.716 31.805 1.00 95.12 273 ILE A CA 1
ATOM 1985 C C . ILE A 1 273 ? -25.073 -3.290 33.041 1.00 95.12 273 ILE A C 1
ATOM 1987 O O . ILE A 1 273 ? -25.590 -2.590 33.909 1.00 95.12 273 ILE A O 1
ATOM 1991 N N . ARG A 1 274 ? -23.813 -3.703 33.119 1.00 97.38 274 ARG A N 1
ATOM 1992 C CA . ARG A 1 274 ? -22.863 -3.352 34.174 1.00 97.38 274 ARG A CA 1
ATOM 1993 C C . ARG A 1 274 ? -21.799 -2.418 33.619 1.00 97.38 274 ARG A C 1
ATOM 1995 O O . ARG A 1 274 ? -21.306 -2.670 32.526 1.00 97.38 274 ARG A O 1
ATOM 2002 N N . ALA A 1 275 ? -21.420 -1.387 34.367 1.00 97.81 275 ALA A N 1
ATOM 2003 C CA . ALA A 1 275 ? -20.405 -0.412 33.972 1.00 97.81 275 ALA A CA 1
ATOM 2004 C C . ALA A 1 275 ? -19.368 -0.190 35.085 1.00 97.81 275 ALA A C 1
ATOM 2006 O O . ALA A 1 275 ? -19.708 -0.120 36.270 1.00 97.81 275 ALA A O 1
ATOM 2007 N N . THR A 1 276 ? -18.090 -0.079 34.721 1.00 97.88 276 THR A N 1
ATOM 2008 C CA . THR A 1 276 ? -17.017 0.206 35.684 1.00 97.88 276 THR A CA 1
ATOM 2009 C C . THR A 1 276 ? -17.142 1.615 36.270 1.00 97.88 276 THR A C 1
ATOM 2011 O O . THR A 1 276 ? -17.795 2.492 35.699 1.00 97.88 276 THR A O 1
ATOM 2014 N N . ALA A 1 277 ? -16.545 1.841 37.442 1.00 97.00 277 ALA A N 1
ATOM 2015 C CA . ALA A 1 277 ? -16.563 3.106 38.178 1.00 97.00 277 ALA A CA 1
ATOM 2016 C C . ALA A 1 277 ? -15.676 4.180 37.511 1.00 97.00 277 ALA A C 1
ATOM 2018 O O . ALA A 1 277 ? -14.664 4.605 38.068 1.00 97.00 277 ALA A O 1
ATOM 2019 N N . ILE A 1 278 ? -16.038 4.582 36.292 1.00 95.00 278 ILE A N 1
ATOM 2020 C CA . ILE A 1 278 ? -15.362 5.603 35.487 1.00 95.00 278 ILE A CA 1
ATOM 2021 C C . ILE A 1 278 ? -16.371 6.623 34.943 1.00 95.00 278 ILE A C 1
ATOM 2023 O O . ILE A 1 278 ? -17.587 6.420 35.002 1.00 95.00 278 ILE A O 1
ATOM 2027 N N . GLY A 1 279 ? -15.852 7.721 34.391 1.00 95.56 279 GLY A N 1
ATOM 2028 C CA . GLY A 1 279 ? -16.636 8.673 33.611 1.00 95.56 279 GLY A CA 1
ATOM 2029 C C . GLY A 1 279 ? -16.745 8.241 32.148 1.00 95.56 279 GLY A C 1
ATOM 2030 O O . GLY A 1 279 ? -15.731 8.094 31.467 1.00 95.56 279 GLY A O 1
ATOM 2031 N N . PHE A 1 280 ? -17.969 8.079 31.658 1.00 96.12 280 PHE A N 1
ATOM 2032 C CA . PHE A 1 280 ? -18.301 7.791 30.268 1.00 96.12 280 PHE A CA 1
ATOM 2033 C C . PHE A 1 280 ? -18.673 9.094 29.557 1.00 96.12 280 PHE A C 1
ATOM 2035 O O . PHE A 1 280 ? -19.700 9.704 29.853 1.00 96.12 280 PHE A O 1
ATOM 2042 N N . ALA A 1 281 ? -17.828 9.545 28.630 1.00 95.38 281 ALA A N 1
ATOM 2043 C CA . ALA A 1 281 ? -18.068 10.747 27.831 1.00 95.38 281 ALA A CA 1
ATOM 2044 C C . ALA A 1 281 ? -19.019 10.446 26.660 1.00 95.38 281 ALA A C 1
ATOM 2046 O O . ALA A 1 281 ? -18.589 10.294 25.518 1.00 95.38 281 ALA A O 1
ATOM 2047 N N . GLU A 1 282 ? -20.314 10.317 26.951 1.00 95.31 282 GLU A N 1
ATOM 2048 C CA . GLU A 1 282 ? -21.327 9.974 25.955 1.00 95.31 282 GLU A CA 1
ATOM 2049 C C . GLU A 1 282 ? -22.716 10.538 26.287 1.00 95.31 282 GLU A C 1
ATOM 2051 O O . GLU A 1 282 ? -23.042 10.810 27.441 1.00 95.31 282 GLU A O 1
ATOM 2056 N N . ASN A 1 283 ? -23.552 10.686 25.256 1.00 94.00 283 ASN A N 1
ATOM 2057 C CA . ASN A 1 283 ? -24.991 10.878 25.413 1.00 94.00 283 ASN A CA 1
ATOM 2058 C C . ASN A 1 283 ? -25.664 9.518 25.269 1.00 94.00 283 ASN A C 1
ATOM 2060 O O . ASN A 1 283 ? -25.572 8.901 24.209 1.00 94.00 283 ASN A O 1
ATOM 2064 N N . VAL A 1 284 ? -26.318 9.046 26.321 1.00 91.75 284 VAL A N 1
ATOM 2065 C CA . VAL A 1 284 ? -26.998 7.752 26.337 1.00 91.75 284 VAL A CA 1
ATOM 2066 C C . VAL A 1 284 ? -28.456 7.952 25.943 1.00 91.75 284 VAL A C 1
ATOM 2068 O O . VAL A 1 284 ? -29.170 8.734 26.574 1.00 91.75 284 VAL A O 1
ATOM 2071 N N . ILE A 1 285 ? -28.909 7.240 24.908 1.00 87.69 285 ILE A N 1
ATOM 2072 C CA . ILE A 1 285 ? -30.301 7.285 24.444 1.00 87.69 285 ILE A CA 1
ATOM 2073 C C . ILE A 1 285 ? -30.895 5.878 24.477 1.00 87.69 285 ILE A C 1
ATOM 2075 O O . ILE A 1 285 ? -30.480 4.994 23.733 1.00 87.69 285 ILE A O 1
ATOM 2079 N N . LEU A 1 286 ? -31.926 5.692 25.297 1.00 83.50 286 LEU A N 1
ATOM 2080 C CA . LEU A 1 286 ? -32.776 4.504 25.277 1.00 83.50 286 LEU A CA 1
ATOM 2081 C C . LEU A 1 286 ? -33.892 4.680 24.242 1.00 83.50 286 LEU A C 1
ATOM 2083 O O . LEU A 1 286 ? -34.814 5.471 24.448 1.00 83.50 286 LEU A O 1
ATOM 2087 N N . GLN A 1 287 ? -33.788 3.957 23.123 1.00 75.62 287 GLN A N 1
ATOM 2088 C CA . GLN A 1 287 ? -34.726 4.018 21.990 1.00 75.62 287 GLN A CA 1
ATOM 2089 C C . GLN A 1 287 ? -35.779 2.892 22.000 1.00 75.62 287 GLN A C 1
ATOM 2091 O O . GLN A 1 287 ? -35.609 1.881 22.680 1.00 75.62 287 GLN A O 1
ATOM 2096 N N . ASN A 1 288 ? -36.817 3.048 21.163 1.00 58.03 288 ASN A N 1
ATOM 2097 C CA . ASN A 1 288 ? -37.997 2.172 21.008 1.00 58.03 288 ASN A CA 1
ATOM 2098 C C . ASN A 1 288 ? -37.720 0.681 20.751 1.00 58.03 288 ASN A C 1
ATOM 2100 O O . ASN A 1 288 ? -38.629 -0.129 20.916 1.00 58.03 288 ASN A O 1
ATOM 2104 N N . SER A 1 289 ? -36.499 0.296 20.373 1.00 60.94 289 SER A N 1
ATOM 2105 C CA . SER A 1 289 ? -36.086 -1.110 20.265 1.00 60.94 289 SER A CA 1
ATOM 2106 C C . SER A 1 289 ? -35.997 -1.831 21.621 1.00 60.94 289 SER A C 1
ATOM 2108 O O . SER A 1 289 ? -35.931 -3.056 21.648 1.00 60.94 289 SER A O 1
ATOM 2110 N N . HIS A 1 290 ? -36.046 -1.097 22.738 1.00 61.41 290 HIS A N 1
ATOM 2111 C CA . HIS A 1 290 ? -35.983 -1.616 24.106 1.00 61.41 290 HIS A CA 1
ATOM 2112 C C . HIS A 1 290 ? -37.378 -1.610 24.748 1.00 61.41 290 HIS A C 1
ATOM 2114 O O . HIS A 1 290 ? -37.704 -0.760 25.574 1.00 61.41 290 HIS A O 1
ATOM 2120 N N . THR A 1 291 ? -38.256 -2.527 24.343 1.00 52.31 291 THR A N 1
ATOM 2121 C CA . THR A 1 291 ? -39.676 -2.506 24.749 1.00 52.31 291 THR A CA 1
ATOM 2122 C C . THR A 1 291 ? -39.950 -2.983 26.186 1.00 52.31 291 THR A C 1
ATOM 2124 O O . THR A 1 291 ? -41.115 -3.071 26.568 1.00 52.31 291 THR A O 1
ATOM 2127 N N . LEU A 1 292 ? -38.918 -3.300 26.981 1.00 69.75 292 LEU A N 1
ATOM 2128 C CA . LEU A 1 292 ? -39.022 -3.836 28.351 1.00 69.75 292 LEU A CA 1
ATOM 2129 C C . LEU A 1 292 ? -38.132 -3.068 29.360 1.00 69.75 292 LEU A C 1
ATOM 2131 O O . LEU A 1 292 ? -37.713 -1.940 29.093 1.00 69.75 292 LEU A O 1
ATOM 2135 N N . THR A 1 293 ? -37.890 -3.648 30.545 1.00 79.19 293 THR A N 1
ATOM 2136 C CA . THR A 1 293 ? -37.115 -3.031 31.635 1.00 79.19 293 THR A CA 1
ATOM 2137 C C . THR A 1 293 ? -35.621 -3.272 31.435 1.00 79.19 293 THR A C 1
ATOM 2139 O O . THR A 1 293 ? -35.157 -4.404 31.522 1.00 79.19 293 THR A O 1
ATOM 2142 N N . LEU A 1 294 ? -34.842 -2.211 31.236 1.00 87.94 294 LEU A N 1
ATOM 2143 C CA . LEU A 1 294 ? -33.383 -2.277 31.260 1.00 87.94 294 LEU A CA 1
ATOM 2144 C C . LEU A 1 294 ? -32.870 -1.953 32.666 1.00 87.94 294 LEU A C 1
ATOM 2146 O O . LEU A 1 294 ? -33.310 -0.978 33.274 1.00 87.94 294 LEU A O 1
ATOM 2150 N N . THR A 1 295 ? -31.901 -2.722 33.167 1.00 92.69 295 THR A N 1
ATOM 2151 C CA . THR A 1 295 ? -31.178 -2.377 34.400 1.00 92.69 295 THR A CA 1
ATOM 2152 C C . THR A 1 295 ? -29.760 -1.926 34.070 1.00 92.69 295 THR A C 1
ATOM 2154 O O . THR A 1 295 ? -28.986 -2.705 33.525 1.00 92.69 295 THR A O 1
ATOM 2157 N N . LEU A 1 296 ? -29.388 -0.700 34.437 1.00 94.38 296 LEU A N 1
ATOM 2158 C CA . LEU A 1 296 ? -28.021 -0.191 34.349 1.00 94.38 296 LEU A CA 1
ATOM 2159 C C . LEU A 1 296 ? -27.404 -0.110 35.750 1.00 94.38 296 LEU A C 1
ATOM 2161 O O . LEU A 1 296 ? -27.806 0.707 36.578 1.00 94.38 296 LEU A O 1
ATOM 2165 N N . LYS A 1 297 ? -26.406 -0.954 36.005 1.00 97.44 297 LYS A N 1
ATOM 2166 C CA . LYS A 1 297 ? -25.644 -0.998 37.253 1.00 97.44 297 LYS A CA 1
ATOM 2167 C C . LYS A 1 297 ? -24.251 -0.418 37.040 1.00 97.44 297 LYS A C 1
ATOM 2169 O O . LYS A 1 297 ? -23.447 -0.983 36.306 1.00 97.44 297 LYS A O 1
ATOM 2174 N N . GLY A 1 298 ? -23.954 0.695 37.687 1.00 97.38 298 GLY A N 1
ATOM 2175 C CA . GLY A 1 298 ? -22.645 1.327 37.666 1.00 97.38 298 GLY A CA 1
ATOM 2176 C C . GLY A 1 298 ? -21.760 0.926 38.841 1.00 97.38 298 GLY A C 1
ATOM 2177 O O . GLY A 1 298 ? -22.121 0.113 39.698 1.00 97.38 298 GLY A O 1
ATOM 2178 N N . GLY A 1 299 ? -20.586 1.545 38.889 1.00 97.62 299 GLY A N 1
ATOM 2179 C CA . GLY A 1 299 ? -19.718 1.533 40.055 1.00 97.62 299 GLY A CA 1
ATOM 2180 C C . GLY A 1 299 ? -18.831 0.305 40.209 1.00 97.62 299 GLY A C 1
ATOM 2181 O O . GLY A 1 299 ? -18.261 0.146 41.286 1.00 97.62 299 GLY A O 1
ATOM 2182 N N . TYR A 1 300 ? -18.701 -0.556 39.195 1.00 98.12 300 TYR A N 1
ATOM 2183 C CA . TYR A 1 300 ? -17.884 -1.770 39.299 1.00 98.12 300 TYR A CA 1
ATOM 2184 C C . TYR A 1 300 ? -16.375 -1.478 39.311 1.00 98.12 300 TYR A C 1
ATOM 2186 O O . TYR A 1 300 ? -15.900 -0.621 38.569 1.00 98.12 300 TYR A O 1
ATOM 2194 N N . SER A 1 301 ? -15.612 -2.191 40.143 1.00 94.88 301 SER A N 1
ATOM 2195 C CA . SER A 1 301 ? -14.180 -1.921 40.367 1.00 94.88 301 SER A CA 1
ATOM 2196 C C . SER A 1 301 ? -13.287 -2.191 39.158 1.00 94.88 301 SER A C 1
ATOM 2198 O O . SER A 1 301 ? -12.256 -1.544 38.998 1.00 94.88 301 SER A O 1
ATOM 2200 N N . ASP A 1 302 ? -13.663 -3.165 38.336 1.00 93.25 302 ASP A N 1
ATOM 2201 C CA . ASP A 1 302 ? -12.842 -3.712 37.262 1.00 93.25 302 ASP A CA 1
ATOM 2202 C C . ASP A 1 302 ? -13.703 -4.513 36.268 1.00 93.25 302 ASP A C 1
ATOM 2204 O O . ASP A 1 302 ? -14.925 -4.633 36.412 1.00 93.25 302 ASP A O 1
ATOM 2208 N N . SER A 1 303 ? -13.046 -5.091 35.262 1.00 92.62 303 SER A N 1
ATOM 2209 C CA . SER A 1 303 ? -13.662 -5.861 34.180 1.00 92.62 303 SER A CA 1
ATOM 2210 C C . SER A 1 303 ? -14.212 -7.235 34.587 1.00 92.62 303 SER A C 1
ATOM 2212 O O . SER A 1 303 ? -14.769 -7.936 33.743 1.00 92.62 303 SER A O 1
ATOM 2214 N N . THR A 1 304 ? -14.100 -7.645 35.856 1.00 93.50 304 THR A N 1
ATOM 2215 C CA . THR A 1 304 ? -14.802 -8.835 36.373 1.00 93.50 304 THR A CA 1
ATOM 2216 C C . THR A 1 304 ? -16.254 -8.529 36.741 1.00 93.50 304 THR A C 1
ATOM 2218 O O . THR A 1 304 ? -17.071 -9.447 36.829 1.00 93.50 304 THR A O 1
ATOM 2221 N N . PHE A 1 305 ? -16.592 -7.249 36.950 1.00 95.75 305 PHE A N 1
ATOM 2222 C CA . PHE A 1 305 ? -17.927 -6.777 37.337 1.00 95.75 305 PHE A CA 1
ATOM 2223 C C . PHE A 1 305 ? -18.512 -7.496 38.571 1.00 95.75 305 PHE A C 1
ATOM 2225 O O . PHE A 1 305 ? -19.726 -7.723 38.669 1.00 95.75 305 PHE A O 1
ATOM 2232 N N . SER A 1 306 ? -17.638 -7.865 39.513 1.00 95.12 306 SER A N 1
ATOM 2233 C CA . SER A 1 306 ? -17.974 -8.652 40.706 1.00 95.12 306 SER A CA 1
ATOM 2234 C C . SER A 1 306 ? -18.258 -7.802 41.951 1.00 95.12 306 SER A C 1
ATOM 2236 O O . SER A 1 306 ? -19.082 -8.191 42.776 1.00 95.12 306 SER A O 1
ATOM 2238 N N . SER A 1 307 ? -17.634 -6.625 42.070 1.00 96.31 307 SER A N 1
ATOM 2239 C CA . SER A 1 307 ? -17.762 -5.724 43.222 1.00 96.31 307 SER A CA 1
ATOM 2240 C C . SER A 1 307 ? -17.994 -4.280 42.786 1.00 96.31 307 SER A C 1
ATOM 2242 O O . SER A 1 307 ? -17.421 -3.836 41.793 1.00 96.31 307 SER A O 1
ATOM 2244 N N . GLN A 1 308 ? -18.820 -3.543 43.536 1.00 96.75 308 GLN A N 1
ATOM 2245 C CA . GLN A 1 308 ? -19.071 -2.119 43.309 1.00 96.75 308 GLN A CA 1
ATOM 2246 C C . GLN A 1 308 ? -18.339 -1.257 44.345 1.00 96.75 308 GLN A C 1
ATOM 2248 O O . GLN A 1 308 ? -18.672 -1.306 45.531 1.00 96.75 308 GLN A O 1
ATOM 2253 N N . THR A 1 309 ? -17.411 -0.415 43.898 1.00 92.38 309 THR A N 1
ATOM 2254 C CA . THR A 1 309 ? -16.569 0.454 44.740 1.00 92.38 309 THR A CA 1
ATOM 2255 C C . THR A 1 309 ? -16.891 1.946 44.614 1.00 92.38 309 THR A C 1
ATOM 2257 O O . THR A 1 309 ? -16.409 2.732 45.425 1.00 92.38 309 THR A O 1
ATOM 2260 N N . GLY A 1 310 ? -17.721 2.350 43.647 1.00 94.69 310 GLY A N 1
ATOM 2261 C CA . GLY A 1 310 ? -18.049 3.759 43.403 1.00 94.69 310 GLY A CA 1
ATOM 2262 C C . GLY A 1 310 ? -19.326 3.951 42.589 1.00 94.69 310 GLY A C 1
ATOM 2263 O O . GLY A 1 310 ? -20.260 3.164 42.718 1.00 94.69 310 GLY A O 1
ATOM 2264 N N . TYR A 1 311 ? -19.351 4.987 41.751 1.00 97.12 311 TYR A N 1
ATOM 2265 C CA . TYR A 1 311 ? -20.413 5.259 40.778 1.00 97.12 311 TYR A CA 1
ATOM 2266 C C . TYR A 1 311 ? -19.828 5.261 39.365 1.00 97.12 311 TYR A C 1
ATOM 2268 O O . TYR A 1 311 ? -18.660 5.603 39.180 1.00 97.12 311 TYR A O 1
ATOM 2276 N N . SER A 1 312 ? -20.637 4.895 38.375 1.00 97.81 312 SER A N 1
ATOM 2277 C CA . SER A 1 312 ? -20.348 5.215 36.972 1.00 97.81 312 SER A CA 1
ATOM 2278 C C . SER A 1 312 ? -20.994 6.551 36.632 1.00 97.81 312 SER A C 1
ATOM 2280 O O . SER A 1 312 ? -22.171 6.744 36.939 1.00 97.81 312 SER A O 1
ATOM 2282 N N . THR A 1 313 ? -20.261 7.451 35.982 1.00 97.12 313 THR A N 1
ATOM 2283 C CA . THR A 1 313 ? -20.787 8.776 35.623 1.00 97.12 313 THR A CA 1
ATOM 2284 C C . THR A 1 313 ? -21.003 8.867 34.121 1.00 97.12 313 THR A C 1
ATOM 2286 O O . THR A 1 313 ? -20.084 8.607 33.352 1.00 97.12 313 THR A O 1
ATOM 2289 N N . ILE A 1 314 ? -22.200 9.256 33.691 1.00 97.25 314 ILE A N 1
ATOM 2290 C CA . ILE A 1 314 ? -22.479 9.653 32.309 1.00 97.25 314 ILE A CA 1
ATOM 2291 C C . ILE A 1 314 ? -22.167 11.148 32.203 1.00 97.25 314 ILE A C 1
ATOM 2293 O O . ILE A 1 314 ? -22.954 11.991 32.640 1.00 97.25 314 ILE A O 1
ATOM 2297 N N . ASN A 1 315 ? -21.017 11.474 31.611 1.00 95.69 315 ASN A N 1
ATOM 2298 C CA . ASN A 1 315 ? -20.527 12.839 31.386 1.00 95.69 315 ASN A CA 1
ATOM 2299 C C . ASN A 1 315 ? -21.183 13.463 30.140 1.00 95.69 315 ASN A C 1
ATOM 2301 O O . ASN A 1 315 ? -20.514 13.966 29.238 1.00 95.69 315 ASN A O 1
ATOM 2305 N N . GLY A 1 316 ? -22.506 13.382 30.078 1.00 93.88 316 GLY A N 1
ATOM 2306 C CA . GLY A 1 316 ? -23.338 13.852 28.981 1.00 93.88 316 GLY A CA 1
ATOM 2307 C C . GLY A 1 316 ? -24.796 13.857 29.417 1.00 93.88 316 GLY A C 1
ATOM 2308 O O . GLY A 1 316 ? -25.109 14.180 30.562 1.00 93.88 316 GLY A O 1
ATOM 2309 N N . SER A 1 317 ? -25.696 13.493 28.510 1.00 93.25 317 SER A N 1
ATOM 2310 C CA . SER A 1 317 ? -27.124 13.360 28.800 1.00 93.25 317 SER A CA 1
ATOM 2311 C C . SER A 1 317 ? -27.560 11.898 28.859 1.00 93.25 317 SER A C 1
ATOM 2313 O O . SER A 1 317 ? -27.005 11.037 28.180 1.00 93.25 317 SER A O 1
ATOM 2315 N N . LEU A 1 318 ? -28.594 11.629 29.653 1.00 92.88 318 LEU A N 1
ATOM 2316 C CA . LEU A 1 318 ? -29.338 10.376 29.634 1.00 92.88 318 LEU A CA 1
ATOM 2317 C C . LEU A 1 318 ? -30.765 10.687 29.183 1.00 92.88 318 LEU A C 1
ATOM 2319 O O . LEU A 1 318 ? -31.495 11.391 29.877 1.00 92.88 318 LEU A O 1
ATOM 2323 N N . THR A 1 319 ? -31.155 10.171 28.021 1.00 91.00 319 THR A N 1
ATOM 2324 C CA . THR A 1 319 ? -32.500 10.341 27.459 1.00 91.00 319 THR A CA 1
ATOM 2325 C C . THR A 1 319 ? -33.207 8.996 27.394 1.00 91.00 319 THR A C 1
ATOM 2327 O O . THR A 1 319 ? -32.690 8.040 26.819 1.00 91.00 319 THR A O 1
ATOM 2330 N N . ILE A 1 320 ? -34.416 8.930 27.947 1.00 88.12 320 ILE A N 1
ATOM 2331 C CA . ILE A 1 320 ? -35.288 7.756 27.869 1.00 88.12 320 ILE A CA 1
ATOM 2332 C C . ILE A 1 320 ? -36.435 8.112 26.925 1.00 88.12 320 ILE A C 1
ATOM 2334 O O . ILE A 1 320 ? -37.347 8.841 27.308 1.00 88.12 320 ILE A O 1
ATOM 2338 N N . SER A 1 321 ? -36.371 7.649 25.676 1.00 83.88 321 SER A N 1
ATOM 2339 C CA . SER A 1 321 ? -37.425 7.908 24.685 1.00 83.88 321 SER A CA 1
ATOM 2340 C C . SER A 1 321 ? -38.609 6.946 24.833 1.00 83.88 321 SER A C 1
ATOM 2342 O O . SER A 1 321 ? -39.733 7.303 24.490 1.00 83.88 321 SER A O 1
ATOM 2344 N N . SER A 1 322 ? -38.367 5.747 25.369 1.00 78.25 322 SER A N 1
ATOM 2345 C CA . SER A 1 322 ? -39.375 4.721 25.658 1.00 78.25 322 SER A CA 1
ATOM 2346 C C . SER A 1 322 ? -38.844 3.678 26.646 1.00 78.25 322 SER A C 1
ATOM 2348 O O . SER A 1 322 ? -37.630 3.544 26.798 1.00 78.25 322 SER A O 1
ATOM 2350 N N . GLY A 1 323 ? -39.735 2.866 27.220 1.00 80.75 323 GLY A N 1
ATOM 2351 C CA . GLY A 1 323 ? -39.366 1.747 28.093 1.00 80.75 323 GLY A CA 1
ATOM 2352 C C . GLY A 1 323 ? -39.155 2.166 29.549 1.00 80.75 323 GLY A C 1
ATOM 2353 O O . GLY A 1 323 ? -39.535 3.263 29.956 1.00 80.75 323 GLY A O 1
ATOM 2354 N N . THR A 1 324 ? -38.580 1.266 30.350 1.00 85.25 324 THR A N 1
ATOM 2355 C CA . THR A 1 324 ? -38.244 1.526 31.760 1.00 85.25 324 THR A CA 1
ATOM 2356 C C . THR A 1 324 ? -36.750 1.334 31.972 1.00 85.25 324 THR A C 1
ATOM 2358 O O . THR A 1 324 ? -36.201 0.304 31.589 1.00 85.25 324 THR A O 1
ATOM 2361 N N . LEU A 1 325 ? -36.103 2.307 32.613 1.00 88.94 325 LEU A N 1
ATOM 2362 C CA . LEU A 1 325 ? -34.713 2.208 33.045 1.00 88.94 325 LEU A CA 1
ATOM 2363 C C . LEU A 1 325 ? -34.650 2.135 34.569 1.00 88.94 325 LEU A C 1
ATOM 2365 O O . LEU A 1 325 ? -35.077 3.059 35.260 1.00 88.94 325 LEU A O 1
ATOM 2369 N N . VAL A 1 326 ? -34.066 1.060 35.080 1.00 91.75 326 VAL A N 1
ATOM 2370 C CA . VAL A 1 326 ? -33.677 0.922 36.483 1.00 91.75 326 VAL A CA 1
ATOM 2371 C C . VAL A 1 326 ? -32.190 1.230 36.585 1.00 91.75 326 VAL A C 1
ATOM 2373 O O . VAL A 1 326 ? -31.387 0.619 35.885 1.00 91.75 326 VAL A O 1
ATOM 2376 N N . VAL A 1 327 ? -31.812 2.169 37.451 1.00 93.94 327 VAL A N 1
ATOM 2377 C CA . VAL A 1 327 ? -30.408 2.539 37.679 1.00 93.94 327 VAL A CA 1
ATOM 2378 C C . VAL A 1 327 ? -29.951 2.145 39.078 1.00 93.94 327 VAL A C 1
ATOM 2380 O O . VAL A 1 327 ? -30.700 2.265 40.044 1.00 93.94 327 VAL A O 1
ATOM 2383 N N . ASP A 1 328 ? -28.701 1.708 39.188 1.00 96.94 328 ASP A N 1
ATOM 2384 C CA . ASP A 1 328 ? -28.016 1.431 40.451 1.00 96.94 328 ASP A CA 1
ATOM 2385 C C . ASP A 1 328 ? -26.587 1.973 40.374 1.00 96.94 328 ASP A C 1
ATOM 2387 O O . ASP A 1 328 ? -25.850 1.620 39.460 1.00 96.94 328 ASP A O 1
ATOM 2391 N N . LYS A 1 329 ? -26.191 2.841 41.310 1.00 97.00 329 LYS A N 1
ATOM 2392 C CA . LYS A 1 329 ? -24.863 3.489 41.344 1.00 97.00 329 LYS A CA 1
ATOM 2393 C C . LYS A 1 329 ? -24.424 4.142 40.020 1.00 97.00 329 LYS A C 1
ATOM 2395 O O . LYS A 1 329 ? -23.266 4.044 39.607 1.00 97.00 329 LYS A O 1
ATOM 2400 N N . VAL A 1 330 ? -25.345 4.860 39.379 1.00 96.88 330 VAL A N 1
ATOM 2401 C CA . VAL A 1 330 ? -25.086 5.683 38.187 1.00 96.88 330 VAL A CA 1
ATOM 2402 C C . VAL A 1 330 ? -25.365 7.150 38.502 1.00 96.88 330 VAL A C 1
ATOM 2404 O O . VAL A 1 330 ? -26.357 7.459 39.159 1.00 96.88 330 VAL A O 1
ATOM 2407 N N . VAL A 1 331 ? -24.506 8.044 38.017 1.00 96.31 331 VAL A N 1
ATOM 2408 C CA . VAL A 1 331 ? -24.672 9.504 38.081 1.00 96.31 331 VAL A CA 1
ATOM 2409 C C . VAL A 1 331 ? -24.766 10.054 36.657 1.00 96.31 331 VAL A C 1
ATOM 2411 O O . VAL A 1 331 ? -24.087 9.560 35.760 1.00 96.31 331 VAL A O 1
ATOM 2414 N N . VAL A 1 332 ? -25.611 11.063 36.436 1.00 94.19 332 VAL A N 1
ATOM 2415 C CA . VAL A 1 332 ? -25.729 11.776 35.153 1.00 94.19 332 VAL A CA 1
ATOM 2416 C C . VAL A 1 332 ? -25.394 13.244 35.384 1.00 94.19 332 VAL A C 1
ATOM 2418 O O . VAL A 1 332 ? -26.004 13.872 36.248 1.00 94.19 332 VAL A O 1
ATOM 2421 N N . GLY A 1 333 ? -24.472 13.783 34.589 1.00 81.56 333 GLY A N 1
ATOM 2422 C CA . GLY A 1 333 ? -23.985 15.157 34.715 1.00 81.56 333 GLY A CA 1
ATOM 2423 C C . GLY A 1 333 ? -22.577 15.253 35.320 1.00 81.56 333 GLY A C 1
ATOM 2424 O O . GLY A 1 333 ? -22.048 14.238 35.780 1.00 81.56 333 GLY A O 1
ATOM 2425 N N . PRO A 1 334 ? -21.953 16.447 35.247 1.00 62.00 334 PRO A N 1
ATOM 2426 C CA . PRO A 1 334 ? -20.641 16.712 35.839 1.00 62.00 334 PRO A CA 1
ATOM 2427 C C . PRO A 1 334 ? -20.638 16.603 37.369 1.00 62.00 334 PRO A C 1
ATOM 2429 O O . PRO A 1 334 ? -21.701 16.835 37.991 1.00 62.00 334 PRO A O 1
#

Radius of gyration: 32.54 Å; chains: 1; bounding box: 89×69×82 Å

pLDDT: mean 89.1, std 15.77, range [28.39, 98.62]

Foldseek 3Di:
DDDDDDDDDDDDPPPPPPPPPAPQAQKDPQFAWKAFPQQGTKGQHDPRKHWHDFPWFIAIWIAGPRQGIKTQFLDDPDDDDHQPQPDPNRFGWTDDPFFIFTWIQTPRQGTKTQCDVVWTWTADQVFQWIAIWIATPRRGTIGQWDADPVRDTHHIGGNFAKEKEAEADAWKKWKDWPVGDIDIDHDHGIDDIDGDGQFTKIWIAIGGDQWAWQFKDWQDTGRDGRDIDTRRHHTYMYTYTGHHQAQKDKVVDPDRHNAPVRVLVPQDEQIEMEGAQEEHADAAEADPSHAEEYEYEYQAHGSVSPDHDAAYEDCHHYYYPDYHYHYHRYHYHD

Secondary structure (DSSP, 8-state):
--------------------------EEEEEEEEEETTTEEEESS-TT-EEEE-SSBEEEEEEETTTEEEE-BS--S-SS-----SSSSS-BEEEETTEEEEEEEETTTEEEESS-TT-EEEE-TTT-BEEEEEEETTTEEEESEEE-TTS-EEEEEE---EEEEEEESSEEEEEE-TT---EEE-SSEEPPPEE--TT-EEEEEEEESSEEEEEEEESS-BS-SSEEEE-SS-EEEEEEEEEPPPSEEETT----BSSHHHHHTS--SS-EEEEESSEE-S-EEE-TT--SEEEEEEEESSTT---B-S-EEESS-EEESSSEEEEESEEE--

Organism: NCBI:txid115783

Sequence (334 aa):
MRHIFSSGIIAGLALLSFVTAALASNISSTEKYAWSETSGWINFAPSSGGVTLYVDHLEGFAWSESIGWIKLGSHTDGGSFIYANTSNADWGVNRIGDALSGFAWSETSGWINFAPSGGGVTINSTTGALDGFGWSEALGWLHLKGTATNADSYGVRVIMPTLTVTISGNGSVTSHNDSGTNYTCNTPGVCQPVTFNLSDTVTLTATGSNSTFSSWSGDYVSISNPGSITMSANKAVTATFSPGAATVKIDGDSTAYYSINSALAAPVQDATIRATAIGFAENVILQNSHTLTLTLKGGYSDSTFSSQTGYSTINGSLTISSGTLVVDKVVVGP